Protein AF-A0A7L3PI07-F1 (afdb_monomer_lite)

Foldseek 3Di:
DWDKFKKWKWKWADADPPDDTHTPDTDIDIDTWDWDDPDDPDPVCPPPDTDTDDDDDDDFQADPHDDMDMDIDGPDDDCPVVPPDPDDDDDDDDDDDDDDPPPDPDDPCNLVVVLVVLVVVLVVVVVVVVDDDDPPPLVVLVSQLSVLVSLLSDVVVVVCNVDPDSCPVVVNVVSVVSNVVSVVVNVVVVVVVVVD

InterPro domains:
  IPR009551 Protein wntless [PTHR13449] (121-196)
  IPR047843 Wntless-like, transmembrane domain [PF06664] (135-196)
  IPR053936 Wntless, GOLD domain [PF21883] (1-76)

Radius of gyration: 26.87 Å; chains: 1; bounding box: 52×47×76 Å

Structure (mmCIF, N/CA/C/O backbone):
data_AF-A0A7L3PI07-F1
#
_entry.id   AF-A0A7L3PI07-F1
#
loop_
_atom_site.group_PDB
_atom_site.id
_atom_site.type_symbol
_atom_site.label_atom_id
_atom_site.label_alt_id
_atom_site.label_comp_id
_atom_site.label_asym_id
_atom_site.label_entity_id
_atom_site.label_seq_id
_atom_site.pdbx_PDB_ins_code
_atom_site.Cartn_x
_atom_site.Cartn_y
_atom_site.Cartn_z
_atom_site.occupancy
_atom_site.B_iso_or_equiv
_atom_site.auth_seq_id
_atom_site.auth_comp_id
_atom_site.auth_asym_id
_atom_site.auth_atom_id
_atom_site.pdbx_PDB_model_num
ATOM 1 N N . GLU A 1 1 ? 25.350 6.046 -20.312 1.00 48.38 1 GLU A N 1
ATOM 2 C CA . GLU A 1 1 ? 25.031 6.027 -18.868 1.00 48.38 1 GLU A CA 1
ATOM 3 C C . GLU A 1 1 ? 23.539 6.145 -18.539 1.00 48.38 1 GLU A C 1
ATOM 5 O O . GLU A 1 1 ? 23.208 5.969 -17.382 1.00 48.38 1 GLU A O 1
ATOM 10 N N . ASN A 1 2 ? 22.624 6.315 -19.504 1.00 60.50 2 ASN A N 1
ATOM 11 C CA . ASN A 1 2 ? 21.178 6.253 -19.239 1.00 60.50 2 ASN A CA 1
ATOM 12 C C . ASN A 1 2 ? 20.525 5.219 -20.164 1.00 60.50 2 ASN A C 1
ATOM 14 O O . ASN A 1 2 ? 19.976 5.578 -21.201 1.00 60.50 2 ASN A O 1
ATOM 18 N N . ALA A 1 3 ? 20.663 3.932 -19.834 1.00 73.69 3 ALA A N 1
ATOM 19 C CA . ALA A 1 3 ? 19.886 2.891 -20.498 1.00 73.69 3 ALA A CA 1
ATOM 20 C C . ALA A 1 3 ? 18.477 2.902 -19.893 1.00 73.69 3 ALA A C 1
ATOM 22 O O . ALA A 1 3 ? 18.320 2.738 -18.684 1.00 73.69 3 ALA A O 1
ATOM 23 N N . GLU A 1 4 ? 17.467 3.142 -20.719 1.00 78.50 4 GLU A N 1
ATOM 24 C CA . GLU A 1 4 ? 16.063 3.049 -20.328 1.00 78.50 4 GLU A CA 1
ATOM 25 C C . GLU A 1 4 ? 15.482 1.763 -20.900 1.00 78.50 4 GLU A C 1
ATOM 27 O O . GLU A 1 4 ? 15.742 1.410 -22.049 1.00 78.50 4 GLU A O 1
ATOM 32 N N . ILE A 1 5 ? 14.731 1.042 -20.078 1.00 79.88 5 ILE A N 1
ATOM 33 C CA . ILE A 1 5 ? 14.012 -0.162 -20.465 1.00 79.88 5 ILE A CA 1
ATOM 34 C C . ILE A 1 5 ? 12.518 0.127 -20.383 1.00 79.88 5 ILE A C 1
ATOM 36 O O . ILE A 1 5 ? 12.036 0.661 -19.383 1.00 79.88 5 ILE A O 1
ATOM 40 N N . THR A 1 6 ? 11.796 -0.209 -21.445 1.00 83.12 6 THR A N 1
ATOM 41 C CA . THR A 1 6 ? 10.334 -0.184 -21.459 1.00 83.12 6 THR A CA 1
ATOM 42 C C . THR A 1 6 ? 9.837 -1.567 -21.071 1.00 83.12 6 THR A C 1
ATOM 44 O O . THR A 1 6 ? 10.186 -2.558 -21.714 1.00 83.12 6 THR A O 1
ATOM 47 N N . LEU A 1 7 ? 9.048 -1.626 -20.006 1.00 83.62 7 LEU A N 1
ATOM 48 C CA . LEU A 1 7 ? 8.398 -2.829 -19.511 1.00 83.62 7 LEU A CA 1
ATOM 49 C C . LEU A 1 7 ? 6.904 -2.697 -19.780 1.00 83.62 7 LEU A C 1
ATOM 51 O O . LEU A 1 7 ? 6.271 -1.753 -19.321 1.00 83.62 7 LEU A O 1
ATOM 55 N N . ASP A 1 8 ? 6.361 -3.639 -20.535 1.00 86.56 8 ASP A N 1
ATOM 56 C CA . ASP A 1 8 ? 4.930 -3.794 -20.753 1.00 86.56 8 ASP A CA 1
ATOM 57 C C . ASP A 1 8 ? 4.446 -4.934 -19.853 1.00 86.56 8 ASP A C 1
ATOM 59 O O . ASP A 1 8 ? 4.793 -6.099 -20.063 1.00 86.56 8 ASP A O 1
ATOM 63 N N . VAL A 1 9 ? 3.753 -4.583 -18.772 1.00 88.62 9 VAL A N 1
ATOM 64 C CA . VAL A 1 9 ? 3.406 -5.501 -17.688 1.00 88.62 9 VAL A CA 1
ATOM 65 C C . VAL A 1 9 ? 1.898 -5.645 -17.603 1.00 88.62 9 VAL A C 1
ATOM 67 O O . VAL A 1 9 ? 1.172 -4.657 -17.516 1.00 88.62 9 VAL A O 1
ATOM 70 N N . SER A 1 10 ? 1.427 -6.888 -17.551 1.00 89.56 10 SER A N 1
ATOM 71 C CA . SER A 1 10 ? 0.022 -7.212 -17.302 1.00 89.56 10 SER A CA 1
ATOM 72 C C . SER A 1 10 ? -0.088 -8.154 -16.107 1.00 89.56 10 SER A C 1
ATOM 74 O O . SER A 1 10 ? 0.565 -9.199 -16.074 1.00 89.56 10 SER A O 1
ATOM 76 N N . LEU A 1 11 ? -0.916 -7.788 -15.133 1.00 89.38 11 LEU A N 1
ATOM 77 C CA . LEU A 1 11 ? -1.266 -8.603 -13.977 1.00 89.38 11 LEU A CA 1
ATOM 78 C C . LEU A 1 11 ? -2.692 -9.121 -14.152 1.00 89.38 11 LEU A C 1
ATOM 80 O O . LEU A 1 11 ? -3.626 -8.335 -14.309 1.00 89.38 11 LEU A O 1
ATOM 84 N N . ALA A 1 12 ? -2.861 -10.432 -14.046 1.00 90.12 12 ALA A N 1
ATOM 85 C CA . ALA A 1 12 ? -4.157 -11.088 -14.027 1.00 90.12 12 ALA A CA 1
ATOM 86 C C . ALA A 1 12 ? -4.298 -11.996 -12.803 1.00 90.12 12 ALA A C 1
ATOM 88 O O . ALA A 1 12 ? -3.302 -12.441 -12.230 1.00 90.12 12 ALA A O 1
ATOM 89 N N . TYR A 1 13 ? -5.532 -12.286 -12.409 1.00 90.06 13 TYR A N 1
ATOM 90 C CA . TYR A 1 13 ? -5.848 -13.168 -11.293 1.00 90.06 13 TYR A CA 1
ATOM 91 C C . TYR A 1 13 ? -6.834 -14.252 -11.682 1.00 90.06 13 TYR A C 1
ATOM 93 O O . TYR A 1 13 ? -7.489 -14.194 -12.727 1.00 90.06 13 TYR A O 1
ATOM 101 N N . ARG A 1 14 ? -6.909 -15.260 -10.814 1.00 90.06 14 ARG A N 1
ATOM 102 C CA . ARG A 1 14 ? -7.875 -16.338 -10.916 1.00 90.06 14 ARG A CA 1
ATOM 103 C C . ARG A 1 14 ? -8.036 -17.083 -9.591 1.00 90.06 14 ARG A C 1
ATOM 105 O O . ARG A 1 14 ? -7.051 -17.343 -8.905 1.00 90.06 14 ARG A O 1
ATOM 112 N N . ASP A 1 15 ? -9.256 -17.521 -9.289 1.00 86.69 15 ASP A N 1
ATOM 113 C CA . ASP A 1 15 ? -9.550 -18.286 -8.067 1.00 86.69 15 ASP A CA 1
ATOM 114 C C . ASP A 1 15 ? -9.680 -19.803 -8.270 1.00 86.69 15 ASP A C 1
ATOM 116 O O . ASP A 1 15 ? -9.321 -20.569 -7.372 1.00 86.69 15 ASP A O 1
ATOM 120 N N . ASP A 1 16 ? -10.108 -20.250 -9.456 1.00 88.56 16 ASP A N 1
ATOM 121 C CA . ASP A 1 16 ? -10.243 -21.667 -9.811 1.00 88.56 16 ASP A CA 1
ATOM 122 C C . ASP A 1 16 ? -9.257 -22.070 -10.909 1.00 88.56 16 ASP A C 1
ATOM 124 O O . ASP A 1 16 ? -8.955 -21.315 -11.823 1.00 88.56 16 ASP A O 1
ATOM 128 N N . THR A 1 17 ? -8.762 -23.306 -10.891 1.00 84.44 17 THR A N 1
ATOM 129 C CA . THR A 1 17 ? -7.761 -23.765 -11.873 1.00 84.44 17 THR A CA 1
ATOM 130 C C . THR A 1 17 ? -8.275 -23.839 -13.315 1.00 84.44 17 THR A C 1
ATOM 132 O O . THR A 1 17 ? -7.463 -23.911 -14.243 1.00 84.44 17 THR A O 1
ATOM 135 N N . PHE A 1 18 ? -9.595 -23.801 -13.515 1.00 85.06 18 PHE A N 1
ATOM 136 C CA . PHE A 1 18 ? -10.257 -23.943 -14.816 1.00 85.0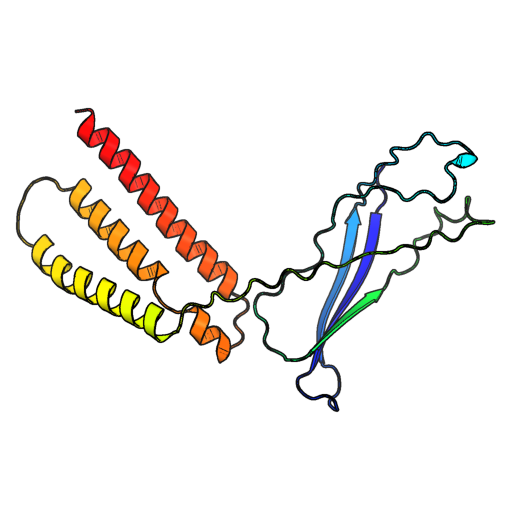6 18 PHE A CA 1
ATOM 137 C C . PHE A 1 18 ? -10.927 -22.667 -15.328 1.00 85.06 18 PHE A C 1
ATOM 139 O O . PHE A 1 18 ? -11.358 -22.656 -16.478 1.00 85.06 18 PHE A O 1
ATOM 146 N N . SER A 1 19 ? -11.037 -21.614 -14.514 1.00 87.56 19 SER A N 1
ATOM 147 C CA . SER A 1 19 ? -11.603 -20.352 -14.988 1.00 87.56 19 SER A CA 1
ATOM 148 C C . SER A 1 19 ? -10.624 -19.605 -15.899 1.00 87.56 19 SER A C 1
ATOM 150 O O . SER A 1 19 ? -9.429 -19.927 -15.982 1.00 87.56 19 SER A O 1
ATOM 152 N N . GLU A 1 20 ? -11.151 -18.633 -16.636 1.00 90.69 20 GLU A N 1
ATOM 153 C CA . GLU A 1 20 ? -10.339 -17.704 -17.416 1.00 90.69 20 GLU A CA 1
ATOM 154 C C . GLU A 1 20 ? -9.624 -16.716 -16.483 1.00 90.69 20 GLU A C 1
ATOM 156 O O . GLU A 1 20 ? -10.043 -16.497 -15.346 1.00 90.69 20 GLU A O 1
ATOM 161 N N . TRP A 1 21 ? -8.498 -16.176 -16.948 1.00 90.88 21 TRP A N 1
ATOM 162 C CA . TRP A 1 21 ? -7.745 -15.164 -16.213 1.00 90.88 21 TRP A CA 1
ATOM 163 C C . TRP A 1 21 ? -8.420 -13.807 -16.377 1.00 90.88 21 TRP A C 1
ATOM 165 O O . TRP A 1 21 ? -8.681 -13.391 -17.505 1.00 90.88 21 TRP A O 1
ATOM 175 N N . GLU A 1 22 ? -8.648 -13.108 -15.272 1.00 90.88 22 GLU A N 1
ATOM 176 C CA . GLU A 1 22 ? -9.193 -11.754 -15.285 1.00 90.88 22 GLU A CA 1
ATOM 177 C C . GLU A 1 22 ? -8.072 -10.742 -15.049 1.00 90.88 22 GLU A C 1
ATOM 179 O O . GLU A 1 22 ? -7.265 -10.886 -14.131 1.00 90.88 22 GLU A O 1
ATOM 184 N N . GLU A 1 23 ? -7.975 -9.735 -15.910 1.00 88.25 23 GLU A N 1
ATOM 185 C CA . GLU A 1 23 ? -6.921 -8.728 -15.828 1.00 88.25 23 GLU A CA 1
ATOM 186 C C . GLU A 1 23 ? -7.215 -7.720 -14.706 1.00 88.25 23 GLU A C 1
ATOM 188 O O . GLU A 1 23 ? -8.258 -7.072 -14.704 1.00 88.25 23 GLU A O 1
ATOM 193 N N . ILE A 1 24 ? -6.278 -7.570 -13.763 1.00 87.44 24 ILE A N 1
ATOM 194 C CA . ILE A 1 24 ? -6.348 -6.567 -12.687 1.00 87.44 24 ILE A CA 1
ATOM 195 C C . ILE A 1 24 ? -5.848 -5.225 -13.204 1.00 87.44 24 ILE A C 1
ATOM 197 O O . ILE A 1 24 ? -6.451 -4.179 -12.966 1.00 87.44 24 ILE A O 1
ATOM 201 N N . ALA A 1 25 ? -4.676 -5.253 -13.838 1.00 87.69 25 ALA A N 1
ATOM 202 C CA . ALA A 1 25 ? -3.960 -4.057 -14.230 1.00 87.69 25 ALA A CA 1
ATOM 203 C C . ALA A 1 25 ? -3.005 -4.349 -15.383 1.00 87.69 25 ALA A C 1
ATOM 205 O O . ALA A 1 25 ? -2.300 -5.359 -15.392 1.00 87.69 25 ALA A O 1
ATOM 206 N N . HIS A 1 26 ? -2.922 -3.397 -16.301 1.00 91.19 26 HIS A N 1
ATOM 207 C CA . HIS A 1 26 ? -1.952 -3.379 -17.379 1.00 91.19 26 HIS A CA 1
ATOM 208 C C . HIS A 1 26 ? -1.299 -2.004 -17.428 1.00 91.19 26 HIS A C 1
ATOM 210 O O . HIS A 1 26 ? -1.981 -0.977 -17.495 1.00 91.19 26 HIS A O 1
ATOM 216 N N . ALA A 1 27 ? 0.029 -1.978 -17.409 1.00 87.81 27 ALA A N 1
ATOM 217 C CA . ALA A 1 27 ? 0.800 -0.749 -17.423 1.00 87.81 27 ALA A CA 1
ATOM 218 C C . ALA A 1 27 ? 2.064 -0.904 -18.268 1.00 87.81 27 ALA A C 1
ATOM 220 O O . ALA A 1 27 ? 2.772 -1.906 -18.190 1.00 87.81 27 ALA A O 1
ATOM 221 N N . ILE A 1 28 ? 2.357 0.141 -19.040 1.00 87.81 28 ILE A N 1
ATOM 222 C CA . ILE A 1 28 ? 3.614 0.275 -19.769 1.00 87.81 28 ILE A CA 1
ATOM 223 C C . ILE A 1 28 ? 4.448 1.311 -19.029 1.00 87.81 28 ILE A C 1
ATOM 225 O O . ILE A 1 28 ? 4.092 2.490 -18.985 1.00 87.81 28 ILE A O 1
ATOM 229 N N . GLU A 1 29 ? 5.557 0.871 -18.449 1.00 84.62 29 GLU A N 1
ATOM 230 C CA . GLU A 1 29 ? 6.436 1.716 -17.655 1.00 84.62 29 GLU A CA 1
ATOM 231 C C . GLU A 1 29 ? 7.850 1.762 -18.224 1.00 84.62 29 GLU A C 1
ATOM 233 O O . GLU A 1 29 ? 8.443 0.747 -18.585 1.00 84.62 29 GLU A O 1
ATOM 238 N N . ASN A 1 30 ? 8.427 2.961 -18.237 1.00 84.25 30 ASN A N 1
ATOM 239 C CA . ASN A 1 30 ? 9.824 3.166 -18.592 1.00 84.25 30 ASN A CA 1
ATOM 240 C C . ASN A 1 30 ? 10.650 3.293 -17.315 1.00 84.25 30 ASN A C 1
ATOM 242 O O . ASN A 1 30 ? 10.384 4.155 -16.473 1.00 84.25 30 ASN A O 1
ATOM 246 N N . ARG A 1 31 ? 11.672 2.451 -17.169 1.00 82.75 31 ARG A N 1
ATOM 247 C CA . ARG A 1 31 ? 12.558 2.445 -16.003 1.00 82.75 31 ARG A CA 1
ATOM 248 C C . ARG A 1 31 ? 14.010 2.626 -16.436 1.00 82.75 31 ARG A C 1
ATOM 250 O O . ARG A 1 31 ? 14.429 2.156 -17.488 1.00 82.75 31 ARG A O 1
ATOM 257 N N . LYS A 1 32 ? 14.795 3.324 -15.618 1.00 83.50 32 LYS A N 1
ATOM 258 C CA . LYS A 1 32 ? 16.227 3.547 -15.862 1.00 83.50 32 LYS A CA 1
ATOM 259 C C . LYS A 1 32 ? 17.034 2.408 -15.254 1.00 83.50 32 LYS A C 1
ATOM 261 O O . LYS A 1 32 ? 16.861 2.094 -14.080 1.00 83.50 32 LYS A O 1
ATOM 266 N N . LEU A 1 33 ? 17.931 1.824 -16.039 1.00 80.69 33 LEU A N 1
ATOM 267 C CA . LEU A 1 33 ? 18.861 0.797 -15.592 1.00 80.69 33 LEU A CA 1
ATOM 268 C C . LEU A 1 33 ? 20.153 1.450 -15.109 1.00 80.69 33 LEU A C 1
ATOM 270 O O . LEU A 1 33 ? 20.873 2.091 -15.879 1.00 80.69 33 LEU A O 1
ATOM 274 N N . LYS A 1 34 ? 20.459 1.248 -13.828 1.00 83.44 34 LYS A N 1
ATOM 275 C CA . LYS A 1 34 ? 21.735 1.633 -13.232 1.00 83.44 34 LYS A CA 1
ATOM 276 C C . LYS A 1 34 ? 22.582 0.382 -13.051 1.00 83.44 34 LYS A C 1
ATOM 278 O O . LYS A 1 34 ? 22.453 -0.338 -12.067 1.00 83.44 34 LYS A O 1
ATOM 283 N N . CYS A 1 35 ? 23.414 0.124 -14.052 1.00 82.75 35 CYS A N 1
ATOM 284 C CA . CYS A 1 35 ? 24.270 -1.049 -14.115 1.00 82.75 35 CYS A CA 1
ATOM 285 C C . CYS A 1 35 ? 25.735 -0.634 -14.143 1.00 82.75 35 CYS A C 1
ATOM 287 O O . CYS A 1 35 ? 26.127 0.262 -14.894 1.00 82.75 35 CYS A O 1
ATOM 289 N N . THR A 1 36 ? 26.549 -1.317 -13.351 1.00 84.06 36 THR A N 1
ATOM 290 C CA . THR A 1 36 ? 27.995 -1.144 -13.309 1.00 84.06 36 THR A CA 1
ATOM 291 C C . THR A 1 36 ? 28.674 -2.414 -13.801 1.00 84.06 36 THR A C 1
ATOM 293 O O . THR A 1 36 ? 28.220 -3.532 -13.561 1.00 84.06 36 THR A O 1
ATOM 296 N N . PHE A 1 37 ? 29.756 -2.245 -14.555 1.00 83.94 37 PHE A N 1
ATOM 297 C CA . PHE A 1 37 ? 30.593 -3.361 -14.973 1.00 83.94 37 PHE A CA 1
ATOM 298 C C . PHE A 1 37 ? 31.889 -3.289 -14.181 1.00 83.94 37 PHE A C 1
ATOM 300 O O . PHE A 1 37 ? 32.720 -2.415 -14.419 1.00 83.94 37 PHE A O 1
ATOM 307 N N . SER A 1 38 ? 32.024 -4.176 -13.201 1.00 80.06 38 SER A N 1
ATOM 308 C CA . SER A 1 38 ? 33.162 -4.210 -12.278 1.00 80.06 38 SER A CA 1
ATOM 309 C C . SER A 1 38 ? 34.434 -4.785 -12.909 1.00 80.06 38 SER A C 1
ATOM 311 O O . SER A 1 38 ? 35.532 -4.555 -12.409 1.00 80.06 38 SER A O 1
ATOM 313 N N . SER A 1 39 ? 34.308 -5.532 -14.010 1.00 80.38 39 SER A N 1
ATOM 314 C CA . SER A 1 39 ? 35.442 -6.159 -14.693 1.00 80.38 39 SER A CA 1
ATOM 315 C C . SER A 1 39 ? 36.088 -5.218 -15.724 1.00 80.38 39 SER A C 1
ATOM 317 O O . SER A 1 39 ? 35.405 -4.389 -16.325 1.00 80.38 39 SER A O 1
ATOM 319 N N . PRO A 1 40 ? 37.403 -5.331 -15.977 1.00 80.44 40 PRO A N 1
ATOM 320 C CA . PRO A 1 40 ? 38.026 -4.622 -17.089 1.00 80.44 40 PRO A CA 1
ATOM 321 C C . PRO A 1 40 ? 37.437 -5.134 -18.408 1.00 80.44 40 PRO A C 1
ATOM 323 O O . PRO A 1 40 ? 37.229 -6.333 -18.557 1.00 80.44 40 PRO A O 1
ATOM 326 N N . LYS A 1 41 ? 37.170 -4.231 -19.359 1.00 79.06 41 LYS A N 1
ATOM 327 C CA . LYS A 1 41 ? 36.607 -4.554 -20.682 1.00 79.06 41 LYS A CA 1
ATOM 328 C C . LYS A 1 41 ? 37.665 -5.220 -21.575 1.00 79.06 41 LYS A C 1
ATOM 330 O O . LYS A 1 41 ? 38.204 -4.587 -22.479 1.00 79.06 41 LYS A O 1
ATOM 335 N N . THR A 1 42 ? 38.011 -6.467 -21.278 1.00 81.88 42 THR A N 1
ATOM 336 C CA . THR A 1 42 ? 38.944 -7.300 -22.055 1.00 81.88 42 THR A CA 1
ATOM 337 C C . THR A 1 42 ? 38.203 -8.455 -22.728 1.00 81.88 42 THR A C 1
ATOM 339 O O . THR A 1 42 ? 37.107 -8.817 -22.305 1.00 81.88 42 THR A O 1
ATOM 342 N N . LEU A 1 43 ? 38.809 -9.073 -23.745 1.00 73.56 43 LEU A N 1
ATOM 343 C CA . LEU A 1 43 ? 38.233 -10.231 -24.449 1.00 73.56 43 LEU A CA 1
ATOM 344 C C . LEU A 1 43 ? 37.933 -11.413 -23.495 1.00 73.56 43 LEU A C 1
ATOM 346 O O . LEU A 1 43 ? 36.970 -12.141 -23.681 1.00 73.56 43 LEU A O 1
ATOM 350 N N . GLU A 1 44 ? 38.707 -11.565 -22.414 1.00 72.31 44 GLU A N 1
ATOM 351 C CA . GLU A 1 44 ? 38.482 -12.585 -21.369 1.00 72.31 44 GLU A CA 1
ATOM 352 C C . GLU A 1 44 ? 37.264 -12.301 -20.469 1.00 72.31 44 GLU A C 1
ATOM 354 O O . GLU A 1 44 ? 36.833 -13.155 -19.692 1.00 72.31 44 GLU A O 1
ATOM 359 N N . SER A 1 45 ? 36.738 -11.076 -20.520 1.00 65.81 45 SER A N 1
ATOM 360 C CA . SER A 1 45 ? 35.579 -10.636 -19.740 1.00 65.81 45 SER A CA 1
ATOM 361 C C . SER A 1 45 ? 34.264 -10.706 -20.524 1.00 65.81 45 SER A C 1
ATOM 363 O O . SER A 1 45 ? 33.208 -10.406 -19.962 1.00 65.81 45 SER A O 1
ATOM 365 N N . GLU A 1 46 ? 34.311 -11.119 -21.795 1.00 71.50 46 GLU A N 1
ATOM 366 C CA . GLU A 1 46 ? 33.119 -11.362 -22.605 1.00 71.50 46 GLU A CA 1
ATOM 367 C C . GLU A 1 46 ? 32.265 -12.473 -21.974 1.00 71.50 46 GLU A C 1
ATOM 369 O O . GLU A 1 46 ? 32.757 -13.530 -21.584 1.00 71.50 46 GLU A O 1
ATOM 374 N N . GLY A 1 47 ? 30.967 -12.203 -21.812 1.00 71.50 47 GLY A N 1
ATOM 375 C CA . GLY A 1 47 ? 30.020 -13.106 -21.149 1.00 71.50 47 GLY A CA 1
ATOM 376 C C . GLY A 1 47 ? 29.841 -12.882 -19.643 1.00 71.50 47 GLY A C 1
ATOM 377 O O . GLY A 1 47 ? 28.980 -13.524 -19.042 1.00 71.50 47 GLY A O 1
ATOM 378 N N . ARG A 1 48 ? 30.587 -11.961 -19.014 1.00 76.62 48 ARG A N 1
ATOM 379 C CA . ARG A 1 48 ? 30.326 -11.569 -17.618 1.00 76.62 48 ARG A CA 1
ATOM 380 C C . ARG A 1 48 ? 29.072 -10.703 -17.510 1.00 76.62 48 ARG A C 1
ATOM 382 O O . ARG A 1 48 ? 28.790 -9.875 -18.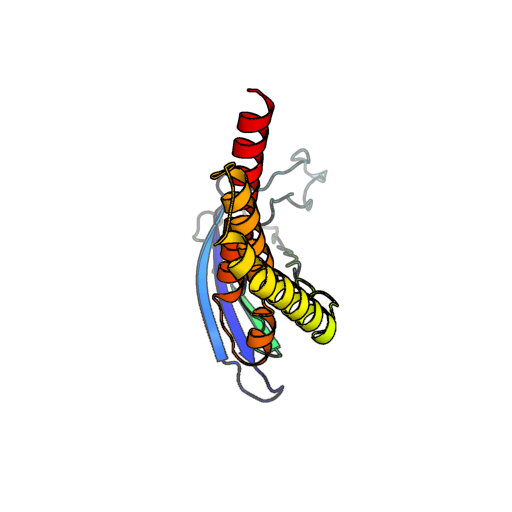374 1.00 76.62 48 ARG A O 1
ATOM 389 N N . HIS A 1 49 ? 28.333 -10.8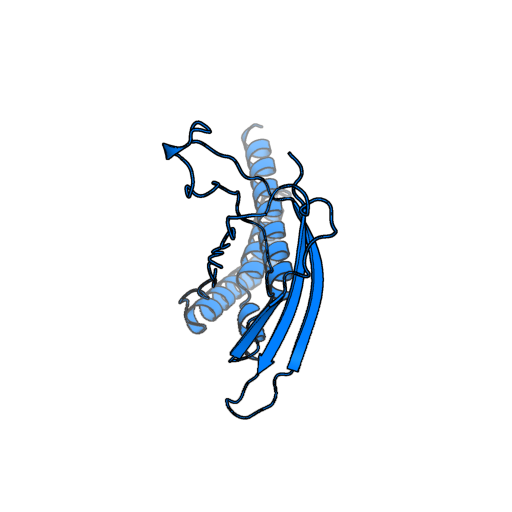84 -16.420 1.00 76.94 49 HIS A N 1
ATOM 390 C CA . HIS A 1 49 ? 27.116 -10.126 -16.154 1.00 76.94 49 HIS A CA 1
ATOM 391 C C . HIS A 1 49 ? 27.425 -8.708 -15.673 1.00 76.94 49 HIS A C 1
ATOM 393 O O . HIS A 1 49 ? 28.419 -8.463 -14.987 1.00 76.94 49 HIS A O 1
ATOM 399 N N . TYR A 1 50 ? 26.539 -7.784 -16.031 1.00 78.69 50 TYR A N 1
ATOM 400 C CA . TYR A 1 50 ? 26.492 -6.469 -15.412 1.00 78.69 50 TYR A CA 1
ATOM 401 C C . TYR A 1 50 ? 25.886 -6.588 -14.017 1.00 78.69 50 TYR A C 1
ATOM 403 O O . TYR A 1 50 ? 24.925 -7.333 -13.824 1.00 78.69 50 TYR A O 1
ATOM 411 N N . ASP A 1 51 ? 26.441 -5.840 -13.071 1.00 81.75 51 ASP A N 1
ATOM 412 C CA . ASP A 1 51 ? 25.887 -5.716 -11.730 1.00 81.75 51 ASP A CA 1
ATOM 413 C C . ASP A 1 51 ? 24.929 -4.521 -11.715 1.00 81.75 51 ASP A C 1
ATOM 415 O O . ASP A 1 51 ? 25.353 -3.379 -11.923 1.00 81.75 51 ASP A O 1
ATOM 419 N N . CYS A 1 52 ? 23.631 -4.789 -11.585 1.00 81.94 52 CYS A N 1
ATOM 420 C CA . CYS A 1 52 ? 22.572 -3.789 -11.698 1.00 81.94 52 CYS A CA 1
ATOM 421 C C . CYS A 1 52 ? 21.823 -3.638 -10.375 1.00 81.94 52 CYS A C 1
ATOM 423 O O . CYS A 1 52 ? 21.492 -4.631 -9.728 1.00 81.94 52 CYS A O 1
ATOM 425 N N . ASP A 1 53 ? 21.489 -2.394 -10.026 1.00 84.75 53 ASP A N 1
ATOM 426 C CA . ASP A 1 53 ? 20.627 -2.096 -8.880 1.00 84.75 53 ASP A CA 1
ATOM 427 C C . ASP A 1 53 ? 19.219 -2.698 -9.091 1.00 84.75 53 ASP A C 1
ATOM 429 O O . ASP A 1 53 ? 18.717 -2.760 -10.218 1.00 84.75 53 ASP A O 1
ATOM 433 N N . PHE A 1 54 ? 18.561 -3.122 -8.004 1.00 80.19 54 PHE A N 1
ATOM 434 C CA . PHE A 1 54 ? 17.191 -3.643 -8.060 1.00 80.19 54 PHE A CA 1
ATOM 435 C C . PHE A 1 54 ? 16.207 -2.584 -8.570 1.00 80.19 54 PHE A C 1
ATOM 437 O O . PHE A 1 54 ? 16.256 -1.420 -8.168 1.00 80.19 54 PHE A O 1
ATOM 444 N N . LEU A 1 55 ? 15.270 -3.010 -9.419 1.00 81.44 55 LEU A N 1
ATOM 445 C CA . LEU A 1 55 ? 14.204 -2.156 -9.927 1.00 81.44 55 LEU A CA 1
ATOM 446 C C . LEU A 1 55 ? 12.913 -2.410 -9.140 1.00 81.44 55 LEU A C 1
ATOM 448 O O . LEU A 1 55 ? 12.481 -3.563 -9.066 1.00 81.44 55 LEU A O 1
ATOM 452 N N . PRO A 1 56 ? 12.268 -1.369 -8.582 1.00 78.81 56 PRO A N 1
ATOM 453 C CA . PRO A 1 56 ? 10.949 -1.522 -7.985 1.00 78.81 56 PRO A CA 1
ATOM 454 C C . PRO A 1 56 ? 9.950 -1.877 -9.090 1.00 78.81 56 PRO A C 1
ATOM 456 O O . PRO A 1 56 ? 9.810 -1.127 -10.057 1.00 78.81 56 PRO A O 1
ATOM 459 N N . PHE A 1 57 ? 9.304 -3.036 -8.955 1.00 76.81 57 PHE A N 1
ATOM 460 C CA . PHE A 1 57 ? 8.408 -3.583 -9.972 1.00 76.81 57 PHE A CA 1
ATOM 461 C C . PHE A 1 57 ? 6.947 -3.272 -9.652 1.00 76.81 57 PHE A C 1
ATOM 463 O O . PHE A 1 57 ? 6.344 -2.424 -10.301 1.00 76.81 57 PHE A O 1
ATOM 470 N N . MET A 1 58 ? 6.394 -3.903 -8.616 1.00 77.62 58 MET A N 1
ATOM 471 C CA . MET A 1 58 ? 5.046 -3.618 -8.138 1.00 77.62 58 MET A CA 1
ATOM 472 C C . MET A 1 58 ? 4.885 -3.998 -6.669 1.00 77.62 58 MET A C 1
ATOM 474 O O . MET A 1 58 ? 5.588 -4.876 -6.171 1.00 77.62 58 MET A O 1
ATOM 478 N N . GLU A 1 59 ? 3.923 -3.364 -6.010 1.00 76.94 59 GLU A N 1
ATOM 479 C CA . GLU A 1 59 ? 3.480 -3.689 -4.658 1.00 76.94 59 GLU A CA 1
ATOM 480 C C . GLU A 1 59 ? 1.953 -3.787 -4.675 1.00 76.94 59 GLU A C 1
ATOM 482 O O . GLU A 1 59 ? 1.276 -2.903 -5.204 1.00 76.94 59 GLU A O 1
ATOM 487 N N . ILE A 1 60 ? 1.410 -4.887 -4.153 1.00 78.94 60 ILE A N 1
ATOM 488 C CA . ILE A 1 60 ? -0.033 -5.142 -4.135 1.00 78.94 60 ILE A CA 1
ATOM 489 C C . ILE A 1 60 ? -0.528 -5.003 -2.697 1.00 78.94 60 ILE A C 1
ATOM 491 O O . ILE A 1 60 ? 0.065 -5.554 -1.773 1.00 78.94 60 IL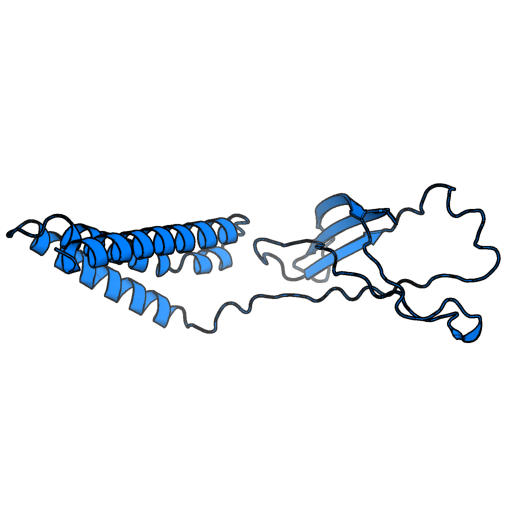E A O 1
ATOM 495 N N . GLY A 1 61 ? -1.628 -4.265 -2.528 1.00 67.81 61 GLY A N 1
ATOM 496 C CA . GLY A 1 61 ? -2.150 -3.884 -1.216 1.00 67.81 61 GLY A CA 1
ATOM 497 C C . GLY A 1 61 ? -2.771 -5.019 -0.389 1.00 67.81 61 GLY A C 1
ATOM 498 O O . GLY A 1 61 ? -2.822 -4.952 0.838 1.00 67.81 61 GLY A O 1
ATOM 499 N N . SER A 1 62 ? -3.271 -6.054 -1.060 1.00 71.69 62 SER A N 1
ATOM 500 C CA . SER A 1 62 ? -3.891 -7.226 -0.445 1.00 71.69 62 SER A CA 1
ATOM 501 C C . SER A 1 62 ? -3.800 -8.424 -1.389 1.00 71.69 62 SER A C 1
ATOM 503 O O . SER A 1 62 ? -3.832 -8.274 -2.612 1.00 71.69 62 SER A O 1
ATOM 505 N N . VAL A 1 63 ? -3.695 -9.626 -0.820 1.00 77.75 63 VAL A N 1
ATOM 506 C CA . VAL A 1 63 ? -3.713 -10.889 -1.571 1.00 77.75 63 VAL A CA 1
ATOM 507 C C . VAL A 1 63 ? -5.133 -11.447 -1.518 1.00 77.75 63 VAL A C 1
ATOM 509 O O . VAL A 1 63 ? -5.482 -12.206 -0.620 1.00 77.75 63 VAL A O 1
ATOM 512 N N . ALA A 1 64 ? -5.947 -10.990 -2.462 1.00 78.12 64 ALA A N 1
ATOM 513 C CA . ALA A 1 64 ? -7.363 -11.315 -2.610 1.00 78.12 64 ALA A CA 1
ATOM 514 C C . ALA A 1 64 ? -7.617 -12.717 -3.187 1.00 78.12 64 ALA A C 1
ATOM 516 O O . ALA A 1 64 ? -8.521 -13.438 -2.768 1.00 78.12 64 ALA A O 1
ATOM 517 N N . HIS A 1 65 ? -6.796 -13.105 -4.163 1.00 83.56 65 HIS A N 1
ATOM 518 C CA . HIS A 1 65 ? -7.042 -14.258 -5.022 1.00 83.56 65 HIS A CA 1
ATOM 519 C C . HIS A 1 65 ? -6.023 -15.363 -4.789 1.00 83.56 65 HIS A C 1
ATOM 521 O O . HIS A 1 65 ? -4.922 -15.141 -4.282 1.00 83.56 65 HIS A O 1
ATOM 527 N N . LYS A 1 66 ? -6.377 -16.587 -5.181 1.00 81.88 66 LYS A N 1
ATOM 528 C CA . LYS A 1 66 ? -5.487 -17.745 -4.987 1.00 81.88 66 LYS A CA 1
ATOM 529 C C . LYS A 1 66 ? -4.336 -17.789 -5.984 1.00 81.88 66 LYS A C 1
ATOM 531 O O . LYS A 1 66 ? -3.246 -18.237 -5.631 1.00 81.88 66 LYS A O 1
ATOM 536 N N . TYR A 1 67 ? -4.579 -17.372 -7.224 1.00 86.81 67 TYR A N 1
ATOM 537 C CA . TYR A 1 67 ? -3.594 -17.430 -8.296 1.00 86.81 67 TYR A CA 1
ATOM 538 C C . TYR A 1 67 ? -3.449 -16.075 -8.976 1.00 86.81 67 TYR A C 1
ATOM 540 O O . TYR A 1 67 ? -4.435 -15.436 -9.336 1.00 86.81 67 TYR A O 1
ATOM 548 N N . TYR A 1 68 ? -2.198 -15.693 -9.219 1.00 87.94 68 TYR A N 1
ATOM 549 C CA . TYR A 1 68 ? -1.826 -14.491 -9.952 1.00 87.94 68 TYR A CA 1
ATOM 550 C C . TYR A 1 68 ? -0.928 -14.867 -11.129 1.00 87.94 68 TYR A C 1
ATOM 552 O O . TYR A 1 68 ? -0.048 -15.720 -11.008 1.00 87.94 68 TYR A O 1
ATOM 560 N N . LEU A 1 69 ? -1.158 -14.230 -12.271 1.00 87.12 69 LEU A N 1
ATOM 561 C CA . LEU A 1 69 ? -0.345 -14.342 -13.470 1.00 87.12 69 LEU A CA 1
ATOM 562 C C . LEU A 1 69 ? 0.250 -12.972 -13.776 1.00 87.12 69 LEU A C 1
ATOM 564 O O . LEU A 1 69 ? -0.477 -12.006 -13.992 1.00 87.12 69 LEU A O 1
ATOM 568 N N . ILE A 1 70 ? 1.577 -12.909 -13.827 1.00 87.56 70 ILE A N 1
ATOM 569 C CA . ILE A 1 70 ? 2.315 -11.708 -14.210 1.00 87.56 70 ILE A CA 1
ATOM 570 C C . ILE A 1 70 ? 2.923 -11.967 -15.583 1.00 87.56 70 ILE A C 1
ATOM 572 O O . ILE A 1 70 ? 3.768 -12.848 -15.743 1.00 87.56 70 ILE A O 1
ATOM 576 N N . ASN A 1 71 ? 2.493 -11.201 -16.578 1.00 86.00 71 ASN A N 1
ATOM 577 C CA . ASN A 1 71 ? 3.082 -11.206 -17.906 1.00 86.00 71 ASN A CA 1
ATOM 578 C C . ASN A 1 71 ? 3.991 -9.987 -18.054 1.00 86.00 71 ASN A C 1
ATOM 580 O O . ASN A 1 71 ? 3.531 -8.860 -17.899 1.00 86.00 71 ASN A O 1
ATOM 584 N N . ILE A 1 72 ? 5.268 -10.212 -18.359 1.00 83.25 72 ILE A N 1
ATOM 585 C CA . ILE A 1 72 ? 6.244 -9.144 -18.587 1.00 83.25 72 ILE A CA 1
ATOM 586 C C . ILE A 1 72 ? 6.706 -9.248 -20.030 1.00 83.25 72 ILE A C 1
ATOM 588 O O . ILE A 1 72 ? 7.405 -10.187 -20.414 1.00 83.25 72 ILE A O 1
ATOM 592 N N . ARG A 1 73 ? 6.316 -8.270 -20.835 1.00 81.38 73 ARG A N 1
ATOM 593 C CA . ARG A 1 73 ? 6.767 -8.107 -22.208 1.00 81.38 73 ARG A CA 1
ATOM 594 C C . ARG A 1 73 ? 7.798 -6.995 -22.262 1.00 81.38 73 ARG A C 1
ATOM 596 O O . ARG A 1 73 ? 7.656 -5.939 -21.656 1.00 81.38 73 ARG A O 1
ATOM 603 N N . LEU A 1 74 ? 8.852 -7.250 -23.021 1.00 81.50 74 LEU A N 1
ATOM 604 C CA . LEU A 1 74 ? 9.848 -6.250 -23.361 1.00 81.50 74 LEU A CA 1
ATOM 605 C C . LEU A 1 74 ? 9.624 -5.894 -24.829 1.00 81.50 74 LEU A C 1
ATOM 607 O O . LEU A 1 74 ? 10.150 -6.599 -25.698 1.00 81.50 74 LEU A O 1
ATOM 611 N N . PRO A 1 75 ? 8.796 -4.879 -25.141 1.00 72.06 75 PRO A N 1
ATOM 612 C CA . PRO A 1 75 ? 8.656 -4.423 -26.513 1.00 72.06 75 PRO A CA 1
ATOM 613 C C . PRO A 1 75 ? 10.037 -3.971 -26.989 1.00 72.06 75 PRO A C 1
ATOM 615 O O . PRO A 1 75 ? 10.677 -3.115 -26.379 1.00 72.06 75 PRO A O 1
ATOM 618 N N . SER A 1 76 ? 10.535 -4.632 -28.034 1.00 56.53 76 SER A N 1
ATOM 619 C CA . SER A 1 76 ? 11.885 -4.440 -28.552 1.00 56.53 76 SER A CA 1
ATOM 620 C C . SER A 1 76 ? 12.181 -2.959 -28.773 1.00 56.53 76 SER A C 1
ATOM 622 O O . SER A 1 76 ? 11.435 -2.257 -29.457 1.00 56.53 76 SER A O 1
ATOM 624 N N . PHE A 1 77 ? 13.290 -2.529 -28.184 1.00 49.41 77 PHE A N 1
ATOM 625 C CA . PHE A 1 77 ? 13.846 -1.188 -28.238 1.00 49.41 77 PHE A CA 1
ATOM 626 C C . PHE A 1 77 ? 13.954 -0.660 -29.683 1.00 49.41 77 PHE A C 1
ATOM 628 O O . PHE A 1 77 ? 14.276 -1.397 -30.617 1.00 49.41 77 PHE A O 1
ATOM 635 N N . SER A 1 78 ? 13.698 0.637 -29.850 1.00 38.44 78 SER A N 1
ATOM 636 C CA . SER A 1 78 ? 13.885 1.413 -31.081 1.00 38.44 78 SER A CA 1
ATOM 637 C C . SER A 1 78 ? 15.357 1.372 -31.574 1.00 38.44 78 SER A C 1
ATOM 639 O O . SER A 1 78 ? 16.262 1.015 -30.819 1.00 38.44 78 SER A O 1
ATOM 641 N N . PRO A 1 79 ? 15.649 1.697 -32.853 1.00 38.53 79 PRO A N 1
ATOM 642 C CA . PRO A 1 79 ? 16.783 1.161 -33.629 1.00 38.53 79 PRO A CA 1
ATOM 643 C C . PRO A 1 79 ? 18.185 1.699 -33.272 1.00 38.53 79 PRO A C 1
ATOM 645 O O . PRO A 1 79 ? 19.128 1.509 -34.035 1.00 38.53 79 PRO A O 1
ATOM 648 N N . LEU A 1 80 ? 18.377 2.323 -32.108 1.00 40.16 80 LEU A N 1
ATOM 649 C CA . LEU A 1 80 ? 19.699 2.759 -31.627 1.00 40.16 80 LEU A CA 1
ATOM 650 C C . LEU A 1 80 ? 20.586 1.606 -31.123 1.00 40.16 80 LEU A C 1
ATOM 652 O O . LEU A 1 80 ? 21.750 1.822 -30.805 1.00 40.16 80 LEU A O 1
ATOM 656 N N . PHE A 1 81 ? 20.057 0.380 -31.093 1.00 38.50 81 PHE A N 1
ATOM 657 C CA . PHE A 1 81 ? 20.801 -0.850 -30.796 1.00 38.50 81 PHE A CA 1
ATOM 658 C C . PHE A 1 81 ? 21.148 -1.668 -32.056 1.00 38.50 81 PHE A C 1
ATOM 660 O O . PHE A 1 81 ? 21.645 -2.788 -31.955 1.00 38.50 81 PHE A O 1
ATOM 667 N N . HIS A 1 82 ? 20.878 -1.129 -33.253 1.00 34.25 82 HIS A N 1
ATOM 668 C CA . HIS A 1 82 ? 21.085 -1.839 -34.520 1.00 34.25 82 HIS A CA 1
ATOM 669 C C . HIS A 1 82 ? 22.536 -1.772 -35.044 1.00 34.25 82 HIS A C 1
ATOM 671 O O . HIS A 1 82 ? 22.842 -2.392 -36.059 1.00 34.25 82 HIS A O 1
ATOM 677 N N . GLU A 1 83 ? 23.460 -1.075 -34.371 1.00 35.25 83 GLU A N 1
ATOM 678 C CA . GLU A 1 83 ? 24.865 -1.023 -34.819 1.00 35.25 83 GLU A CA 1
ATOM 679 C C . GLU A 1 83 ? 25.843 -1.928 -34.053 1.00 35.25 83 GLU A C 1
ATOM 681 O O . GLU A 1 83 ? 26.993 -2.037 -34.470 1.00 35.25 83 GLU A O 1
ATOM 686 N N . THR A 1 84 ? 25.431 -2.656 -33.006 1.00 35.31 84 THR A N 1
ATOM 687 C CA . THR A 1 84 ? 26.378 -3.503 -32.238 1.00 35.31 84 THR A CA 1
ATOM 688 C C . THR A 1 84 ? 26.001 -4.971 -32.075 1.00 35.31 84 THR A C 1
ATOM 690 O O . THR A 1 84 ? 26.703 -5.689 -31.372 1.00 35.31 84 THR A O 1
ATOM 693 N N . HIS A 1 85 ? 24.969 -5.475 -32.752 1.00 37.09 85 HIS A N 1
ATOM 694 C CA . HIS A 1 85 ? 24.598 -6.892 -32.655 1.00 37.09 85 HIS A CA 1
ATOM 695 C C . HIS A 1 85 ? 24.591 -7.585 -34.015 1.00 37.09 85 HIS A C 1
ATOM 697 O O . HIS A 1 85 ? 23.539 -7.865 -34.582 1.00 37.09 85 HIS A O 1
ATOM 703 N N . ARG A 1 86 ? 25.789 -7.914 -34.519 1.00 34.59 86 ARG A N 1
ATOM 704 C CA . ARG A 1 86 ? 25.929 -9.004 -35.496 1.00 34.59 86 ARG A CA 1
ATOM 705 C C . ARG A 1 86 ? 26.144 -10.361 -34.825 1.00 34.59 86 ARG A C 1
ATOM 707 O O . ARG A 1 86 ? 25.722 -11.353 -35.396 1.00 34.59 86 ARG A O 1
ATOM 714 N N . GLU A 1 87 ? 26.695 -10.435 -33.615 1.00 36.62 87 GLU A N 1
ATOM 715 C CA . GLU A 1 87 ? 26.907 -11.705 -32.907 1.00 36.62 87 GLU A CA 1
ATOM 716 C C . GLU A 1 87 ? 26.898 -11.448 -31.393 1.00 36.62 87 GLU A C 1
ATOM 718 O O . GLU A 1 87 ? 27.721 -10.692 -30.894 1.00 36.62 87 GLU A O 1
ATOM 723 N N . GLY A 1 88 ? 25.950 -12.029 -30.653 1.00 33.16 88 GLY A N 1
ATOM 724 C CA . GLY A 1 88 ? 25.954 -11.991 -29.184 1.00 33.16 88 GLY A CA 1
ATOM 725 C C . GLY A 1 88 ? 24.593 -11.658 -28.592 1.00 33.16 88 GLY A C 1
ATOM 726 O O . GLY A 1 88 ? 24.315 -10.514 -28.266 1.00 33.16 88 GLY A O 1
ATOM 727 N N . GLY A 1 89 ? 23.709 -12.644 -28.454 1.00 33.28 89 GLY A N 1
ATOM 728 C CA . GLY A 1 89 ? 22.452 -12.450 -27.732 1.00 33.28 89 GLY A CA 1
ATOM 729 C C . GLY A 1 89 ? 22.720 -12.194 -26.246 1.00 33.28 89 GLY A C 1
ATOM 730 O O . GLY A 1 89 ? 23.153 -13.098 -25.534 1.00 33.28 89 GLY A O 1
ATOM 731 N N . ALA A 1 90 ? 22.449 -10.981 -25.761 1.00 42.34 90 ALA A N 1
ATOM 732 C CA . ALA A 1 90 ? 22.409 -10.711 -24.329 1.00 42.34 90 ALA A CA 1
ATOM 733 C C . ALA A 1 90 ? 21.156 -11.383 -23.745 1.00 42.34 90 ALA A C 1
ATOM 735 O O . ALA A 1 90 ? 20.032 -10.935 -23.966 1.00 42.34 90 ALA A O 1
ATOM 736 N N . THR A 1 91 ? 21.343 -12.501 -23.041 1.00 36.34 91 THR A N 1
ATOM 737 C CA . THR A 1 91 ? 20.255 -13.180 -22.325 1.00 36.34 91 THR A CA 1
ATOM 738 C C . THR A 1 91 ? 20.078 -12.509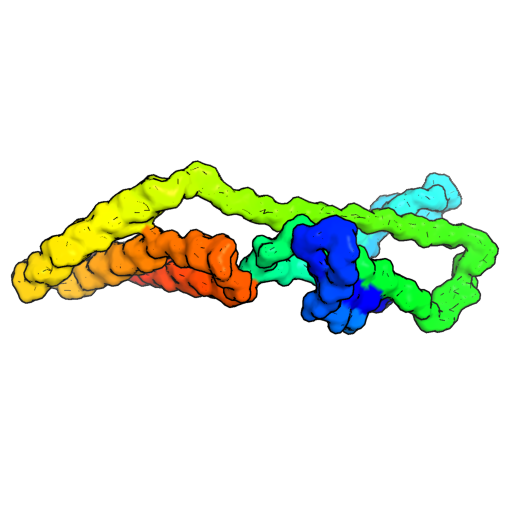 -20.968 1.00 36.34 91 THR A C 1
ATOM 740 O O . THR A 1 91 ? 20.949 -12.609 -20.104 1.00 36.34 91 THR A O 1
ATOM 743 N N . TRP A 1 92 ? 18.957 -11.817 -20.777 1.00 46.72 92 TRP A N 1
ATOM 744 C CA . TRP A 1 92 ? 18.601 -11.202 -19.500 1.00 46.72 92 TRP A CA 1
ATOM 745 C C . TRP A 1 92 ? 17.977 -12.253 -18.578 1.00 46.72 92 TRP A C 1
ATOM 747 O O . TRP A 1 92 ? 17.004 -12.909 -18.945 1.00 46.72 92 TRP A O 1
ATOM 757 N N . ARG A 1 93 ? 18.533 -12.422 -17.375 1.00 41.47 93 ARG A N 1
ATOM 758 C CA . ARG A 1 93 ? 17.955 -13.255 -16.314 1.00 41.47 93 ARG A CA 1
ATOM 759 C C . ARG A 1 93 ? 17.597 -12.347 -15.143 1.00 41.47 93 ARG A C 1
ATOM 761 O O . ARG A 1 93 ? 18.472 -11.970 -14.373 1.00 41.47 93 ARG A O 1
ATOM 768 N N . GLY A 1 94 ? 16.324 -11.976 -15.050 1.00 47.44 94 GLY A N 1
ATOM 769 C CA . GLY A 1 94 ? 15.772 -11.291 -13.885 1.00 47.44 94 GLY A CA 1
ATOM 770 C C . GLY A 1 94 ? 15.244 -12.314 -12.885 1.00 47.44 94 GLY A C 1
ATOM 771 O O . GLY A 1 94 ? 14.509 -13.222 -13.266 1.00 47.44 94 GLY A O 1
ATOM 772 N N . SER A 1 95 ? 15.622 -12.172 -11.621 1.00 43.34 95 SER A N 1
ATOM 773 C CA . SER A 1 95 ? 14.971 -12.866 -10.511 1.00 43.34 95 SER A CA 1
ATOM 774 C C . SER A 1 95 ? 14.000 -11.876 -9.879 1.00 43.34 95 SER A C 1
ATOM 776 O O . SER A 1 95 ? 14.427 -10.784 -9.510 1.00 43.34 95 SER A O 1
ATOM 778 N N . VAL A 1 96 ? 12.720 -12.231 -9.763 1.00 53.94 96 VAL A N 1
ATOM 779 C CA . VAL A 1 96 ? 11.736 -11.431 -9.019 1.00 53.94 96 VAL A CA 1
ATOM 780 C C . VAL A 1 96 ? 11.640 -12.031 -7.617 1.00 53.94 96 VAL A C 1
ATOM 782 O O . VAL A 1 96 ? 11.053 -13.102 -7.471 1.00 53.94 96 VAL A O 1
ATOM 785 N N . PRO A 1 97 ? 12.276 -11.436 -6.591 1.00 49.00 97 PRO A N 1
ATOM 786 C CA . PRO A 1 97 ? 12.099 -11.902 -5.225 1.00 49.00 97 PRO A CA 1
ATOM 787 C C . PRO A 1 97 ? 10.681 -11.564 -4.755 1.00 49.00 97 PRO A C 1
ATOM 789 O O . PRO A 1 97 ? 10.280 -10.402 -4.745 1.00 49.00 97 PRO A O 1
ATOM 792 N N . GLU A 1 98 ? 9.924 -12.582 -4.357 1.00 49.84 98 GLU A N 1
ATOM 793 C CA . GLU A 1 98 ? 8.614 -12.410 -3.730 1.00 49.84 98 GLU A CA 1
ATOM 794 C C . GLU A 1 98 ? 8.809 -12.031 -2.258 1.00 49.84 98 GLU A C 1
ATOM 796 O O . GLU A 1 98 ? 9.271 -12.830 -1.442 1.00 49.84 98 GLU A O 1
ATOM 801 N N . GLY A 1 99 ? 8.481 -10.788 -1.912 1.00 49.38 99 GLY A N 1
ATOM 802 C CA . GLY A 1 99 ? 8.439 -10.320 -0.531 1.00 49.38 99 GLY A CA 1
ATOM 803 C C . GLY A 1 99 ? 7.036 -10.464 0.042 1.00 49.38 99 GLY A C 1
ATOM 804 O O . GLY A 1 99 ? 6.313 -9.476 0.119 1.00 49.38 99 GLY A O 1
ATOM 805 N N . LEU A 1 100 ? 6.627 -11.674 0.436 1.00 49.16 100 LEU A N 1
ATOM 806 C CA . LEU A 1 100 ? 5.385 -11.840 1.191 1.00 49.16 100 LEU A CA 1
ATOM 807 C C . LEU A 1 100 ? 5.657 -11.486 2.655 1.00 49.16 100 LEU A C 1
ATOM 809 O O . LEU A 1 100 ? 6.402 -12.185 3.344 1.00 49.16 100 LEU A O 1
ATOM 813 N N . VAL A 1 101 ? 5.046 -10.406 3.145 1.00 50.62 101 VAL A N 1
ATOM 814 C CA . VAL A 1 101 ? 4.996 -10.154 4.586 1.00 50.62 101 VAL A CA 1
ATOM 815 C C . VAL A 1 101 ? 4.162 -11.277 5.191 1.00 50.62 101 VAL A C 1
ATOM 817 O O . VAL A 1 101 ? 2.949 -11.329 4.995 1.00 50.62 101 VAL A O 1
ATOM 820 N N . ALA A 1 102 ? 4.818 -12.206 5.889 1.00 45.22 102 ALA A N 1
ATOM 821 C CA . ALA A 1 102 ? 4.129 -13.204 6.689 1.00 45.22 102 ALA A CA 1
ATOM 822 C C . ALA A 1 102 ? 3.232 -12.452 7.679 1.00 45.22 102 ALA A C 1
ATOM 824 O O . ALA A 1 102 ? 3.734 -11.777 8.581 1.00 45.22 102 ALA A O 1
ATOM 825 N N . GLY A 1 103 ? 1.913 -12.508 7.467 1.00 51.50 103 GLY A N 1
ATOM 826 C CA . GLY A 1 103 ? 0.941 -12.003 8.429 1.00 51.50 103 GLY A CA 1
ATOM 827 C C . GLY A 1 103 ? 1.263 -12.653 9.764 1.00 51.50 103 GLY A C 1
ATOM 828 O O . GLY A 1 103 ? 1.230 -13.876 9.862 1.00 51.50 103 GLY A O 1
ATOM 829 N N . GLY A 1 104 ? 1.707 -11.851 10.734 1.00 51.69 104 GLY A N 1
ATOM 830 C CA . GLY A 1 104 ? 2.313 -12.367 11.955 1.00 51.69 104 GLY A CA 1
ATOM 831 C C . GLY A 1 104 ? 1.439 -13.436 12.607 1.00 51.69 104 GLY A C 1
ATOM 832 O O . GLY A 1 104 ? 0.235 -13.235 12.758 1.00 51.69 104 GLY A O 1
ATOM 833 N N . ASP A 1 105 ? 2.071 -14.534 13.032 1.00 45.75 105 ASP A N 1
ATOM 834 C CA . ASP A 1 105 ? 1.519 -15.705 13.743 1.00 45.75 105 ASP A CA 1
ATOM 835 C C . ASP A 1 105 ? 0.802 -15.380 15.081 1.00 45.75 105 ASP A C 1
ATOM 837 O O . ASP A 1 105 ? 0.618 -16.224 15.961 1.00 45.75 105 ASP A O 1
ATOM 841 N N . THR A 1 106 ? 0.391 -14.137 15.300 1.00 58.59 106 THR A N 1
ATOM 842 C CA . THR A 1 106 ? -0.430 -13.730 16.433 1.00 58.59 106 THR A CA 1
ATOM 843 C C . THR A 1 106 ? -1.865 -14.194 16.233 1.00 58.59 106 THR A C 1
ATOM 845 O O . THR A 1 106 ? -2.616 -13.637 15.436 1.00 58.59 106 THR A O 1
ATOM 848 N N . SER A 1 107 ? -2.261 -15.209 17.008 1.00 63.50 107 SER A N 1
ATOM 849 C CA . SER A 1 107 ? -3.643 -15.696 17.049 1.00 63.50 107 SER A CA 1
ATOM 850 C C . SER A 1 107 ? -4.650 -14.535 17.197 1.00 63.50 107 SER A C 1
ATOM 852 O O . SER A 1 107 ? -4.407 -13.617 17.991 1.00 63.50 107 SER A O 1
ATOM 854 N N . PRO A 1 108 ? -5.807 -14.576 16.508 1.00 69.00 108 PRO A N 1
ATOM 855 C CA . PRO A 1 108 ? -6.806 -13.500 16.562 1.00 69.00 108 PRO A CA 1
ATOM 856 C C . PRO A 1 108 ? -7.281 -13.245 17.992 1.00 69.00 108 PRO A C 1
ATOM 858 O O . PRO A 1 108 ? -7.560 -12.117 18.388 1.00 69.00 108 PRO A O 1
ATOM 861 N N . ILE A 1 109 ? -7.309 -14.310 18.793 1.00 68.62 109 ILE A N 1
ATOM 862 C CA . ILE A 1 109 ? -7.679 -14.294 20.205 1.00 68.62 109 ILE A CA 1
ATOM 863 C C . ILE A 1 109 ? -6.690 -13.449 21.015 1.00 68.62 109 ILE A C 1
ATOM 865 O O . ILE A 1 109 ? -7.120 -12.652 21.844 1.00 68.62 109 ILE A O 1
ATOM 869 N N . ALA A 1 110 ? -5.383 -13.567 20.758 1.00 69.88 110 ALA A N 1
ATOM 870 C CA . ALA A 1 110 ? -4.372 -12.769 21.445 1.00 69.88 110 ALA A CA 1
ATOM 871 C C . ALA A 1 110 ? -4.536 -11.274 21.131 1.00 69.88 110 ALA A C 1
ATOM 873 O O . ALA A 1 110 ? -4.582 -10.463 22.055 1.00 69.88 110 ALA A O 1
ATOM 874 N N . VAL A 1 111 ? -4.724 -10.915 19.856 1.00 73.38 111 VAL A N 1
ATOM 875 C CA . VAL A 1 111 ? -4.898 -9.511 19.440 1.00 73.38 111 VAL A CA 1
ATOM 876 C C . VAL A 1 111 ? -6.192 -8.921 20.008 1.00 73.38 111 VAL A C 1
ATOM 878 O O . VAL A 1 111 ? -6.177 -7.838 20.592 1.00 73.38 111 VAL A O 1
ATOM 881 N N . LEU A 1 112 ? -7.301 -9.663 19.933 1.00 71.12 112 LEU A N 1
ATOM 882 C CA . LEU A 1 112 ? -8.577 -9.254 20.525 1.00 71.12 112 LEU A CA 1
ATOM 883 C C . LEU A 1 112 ? -8.473 -9.112 22.047 1.00 71.12 112 LEU A C 1
ATOM 885 O O . LEU A 1 112 ? -8.992 -8.149 22.604 1.00 71.12 112 LEU A O 1
ATOM 889 N N . SER A 1 113 ? -7.769 -10.022 22.725 1.00 71.06 113 SER A N 1
ATOM 890 C CA . SER A 1 113 ? -7.597 -9.961 24.179 1.00 71.06 113 SER A CA 1
ATOM 891 C C . SER A 1 113 ? -6.764 -8.752 24.625 1.00 71.06 113 SER A C 1
ATOM 893 O O . SER A 1 113 ? -7.152 -8.073 25.577 1.00 71.06 113 SER A O 1
ATOM 895 N N . LEU A 1 114 ? -5.686 -8.409 23.904 1.00 74.38 114 LEU A N 1
ATOM 896 C CA . LEU A 1 114 ? -4.903 -7.195 24.159 1.00 74.38 114 LEU A CA 1
ATOM 897 C C . LEU A 1 114 ? -5.707 -5.926 23.865 1.00 74.38 114 LEU A C 1
ATOM 899 O O . LEU A 1 114 ? -5.611 -4.959 24.624 1.00 74.38 114 LEU A O 1
ATOM 903 N N . SER A 1 115 ? -6.493 -5.920 22.787 1.00 74.69 115 SER A N 1
ATOM 904 C CA . SER A 1 115 ? -7.334 -4.781 22.412 1.00 74.69 115 SER A CA 1
ATOM 905 C C . SER A 1 115 ? -8.416 -4.518 23.467 1.00 74.69 115 SER A C 1
ATOM 907 O O . SER A 1 115 ? -8.560 -3.392 23.943 1.00 74.69 115 SER A O 1
ATOM 909 N N . MET A 1 116 ? -9.097 -5.572 23.933 1.00 72.50 116 MET A N 1
ATOM 910 C CA . MET A 1 116 ? -10.113 -5.495 24.990 1.00 72.50 116 MET A CA 1
ATOM 911 C C . MET A 1 116 ? -9.524 -5.057 26.336 1.00 72.50 116 MET A C 1
ATOM 913 O O . MET A 1 116 ? -10.126 -4.238 27.032 1.00 72.50 116 MET A O 1
ATOM 917 N N . LEU A 1 117 ? -8.333 -5.552 26.695 1.00 76.00 117 LEU A N 1
ATOM 918 C CA . LEU A 1 117 ? -7.632 -5.147 27.916 1.00 76.00 117 LEU A CA 1
ATOM 919 C C . LEU A 1 117 ? -7.225 -3.667 27.867 1.00 76.00 117 LEU A C 1
ATOM 921 O O . LEU A 1 117 ? -7.456 -2.939 28.832 1.00 76.00 117 LEU A O 1
ATOM 925 N N . ASN A 1 118 ? -6.667 -3.209 26.740 1.00 74.12 118 ASN A N 1
ATOM 926 C CA . ASN A 1 118 ? -6.311 -1.803 26.543 1.00 74.12 118 ASN A CA 1
ATOM 927 C C . ASN A 1 118 ? -7.554 -0.910 26.600 1.00 74.12 118 ASN A C 1
ATOM 929 O O . ASN A 1 118 ? -7.576 0.063 27.351 1.00 74.12 118 ASN A O 1
ATOM 933 N N . PHE A 1 119 ? -8.616 -1.259 25.873 1.00 77.00 119 PHE A N 1
ATOM 934 C CA . PHE A 1 119 ? -9.851 -0.481 25.875 1.00 77.00 119 PHE A CA 1
ATOM 935 C C . PHE A 1 119 ? -10.482 -0.402 27.274 1.00 77.00 119 PHE A C 1
ATOM 937 O O . PHE A 1 119 ? -10.842 0.686 27.720 1.00 77.00 119 PHE A O 1
ATOM 944 N N . GLY A 1 120 ? -10.552 -1.520 28.007 1.00 73.75 120 GLY A N 1
ATOM 945 C CA . GLY A 1 120 ? -11.076 -1.560 29.377 1.00 73.75 120 GLY A CA 1
ATOM 946 C C . GLY A 1 120 ? -10.238 -0.756 30.378 1.00 73.75 120 GLY A C 1
ATOM 947 O O . GLY A 1 120 ? -10.793 -0.094 31.259 1.00 73.75 120 GLY A O 1
ATOM 948 N N . PHE A 1 121 ? -8.912 -0.749 30.215 1.00 76.62 121 PHE A N 1
ATOM 949 C CA . PHE A 1 121 ? -8.005 0.086 31.002 1.00 76.62 121 PHE A CA 1
ATOM 950 C C . PHE A 1 121 ? -8.266 1.581 30.752 1.00 76.62 121 PHE A C 1
ATOM 952 O O . PHE A 1 121 ? -8.515 2.329 31.699 1.00 76.62 121 PHE A O 1
ATOM 959 N N . TRP A 1 122 ? -8.315 2.020 29.490 1.00 68.88 122 TRP A N 1
ATOM 960 C CA . TRP A 1 122 ? -8.531 3.434 29.150 1.00 68.88 122 TRP A CA 1
ATOM 961 C C . TRP A 1 122 ? -9.952 3.926 29.450 1.00 68.88 122 TRP A C 1
ATOM 963 O O . TRP A 1 122 ? -10.112 5.046 29.941 1.00 68.88 122 TRP A O 1
ATOM 973 N N . ALA A 1 123 ? -10.977 3.093 29.246 1.00 69.31 123 ALA A N 1
ATOM 974 C CA . ALA A 1 123 ? -12.364 3.403 29.605 1.00 69.31 123 ALA A CA 1
ATOM 975 C C . ALA A 1 123 ? -12.547 3.610 31.119 1.00 69.31 123 ALA A C 1
ATOM 977 O O . ALA A 1 123 ? -13.394 4.397 31.537 1.00 69.31 123 ALA A O 1
ATOM 978 N N . SER A 1 124 ? -11.720 2.950 31.937 1.00 67.25 124 SER A N 1
ATOM 979 C CA . SER A 1 124 ? -11.718 3.099 33.397 1.00 67.25 124 SER A CA 1
ATOM 980 C C . SER A 1 124 ? -10.903 4.312 33.873 1.00 67.25 124 SER A C 1
ATOM 982 O O . SER A 1 124 ? -11.219 4.904 34.902 1.00 67.25 124 SER A O 1
ATOM 984 N N . VAL A 1 125 ? -9.870 4.715 33.123 1.00 67.62 125 VAL A N 1
ATOM 985 C CA . VAL A 1 125 ? -8.991 5.861 33.437 1.00 67.62 125 VAL A CA 1
ATOM 986 C C . VAL A 1 125 ? -9.583 7.205 32.976 1.00 67.62 125 VAL A C 1
ATOM 988 O O . VAL A 1 125 ? -9.360 8.229 33.625 1.00 67.62 125 VAL A O 1
ATOM 991 N N . LEU A 1 126 ? -10.390 7.224 31.908 1.00 67.31 126 LEU A N 1
ATOM 992 C CA . LEU A 1 126 ? -11.009 8.443 31.362 1.00 67.31 126 LEU A CA 1
ATOM 993 C C . LEU A 1 126 ? -11.900 9.210 32.382 1.00 67.31 126 LEU A C 1
ATOM 995 O O . LEU A 1 126 ? -11.755 10.434 32.479 1.00 67.31 126 LEU A O 1
ATOM 999 N N . PRO A 1 127 ? -12.755 8.554 33.197 1.00 61.78 127 PRO A N 1
ATOM 1000 C CA . PRO A 1 127 ? -13.548 9.218 34.240 1.00 61.78 127 PRO A CA 1
ATOM 1001 C C . PRO A 1 127 ? -12.716 9.703 35.440 1.00 61.78 127 PRO A C 1
ATOM 1003 O O . PRO A 1 127 ? -13.095 10.660 36.114 1.00 61.78 127 PRO A O 1
ATOM 1006 N N . LEU A 1 128 ? -11.573 9.062 35.721 1.00 58.47 128 LEU A N 1
ATOM 1007 C CA . LEU A 1 128 ? -10.679 9.444 36.823 1.00 58.47 128 LEU A CA 1
ATOM 1008 C C . LEU A 1 128 ? -9.927 10.749 36.519 1.00 58.47 128 LEU A C 1
ATOM 1010 O O . LEU A 1 128 ? -9.709 11.556 37.419 1.00 58.47 128 LEU A O 1
ATOM 1014 N N . HIS A 1 129 ? -9.593 11.014 35.251 1.00 55.19 129 HIS A N 1
ATOM 1015 C CA . HIS A 1 129 ? -8.887 12.237 34.849 1.00 55.19 129 HIS A CA 1
ATOM 1016 C C . HIS A 1 129 ? -9.797 13.484 34.829 1.00 55.19 129 HIS A C 1
ATOM 1018 O O . HIS A 1 129 ? -9.318 14.620 34.914 1.00 55.19 129 HIS A O 1
ATOM 1024 N N . THR A 1 130 ? -11.121 13.320 34.752 1.00 54.41 130 THR A N 1
ATOM 1025 C CA . THR A 1 130 ? -12.060 14.455 34.829 1.00 54.41 130 THR A CA 1
ATOM 1026 C C . THR A 1 130 ? -12.108 15.072 36.235 1.00 54.41 130 THR A C 1
ATOM 1028 O O . THR A 1 130 ? -12.587 16.194 36.401 1.00 54.41 130 THR A O 1
ATOM 1031 N N . GLY A 1 131 ? -11.546 14.392 37.243 1.00 56.59 131 GLY A N 1
ATOM 1032 C CA . GLY A 1 131 ? -11.442 14.871 38.615 1.00 56.59 131 GLY A CA 1
ATOM 1033 C C . GLY A 1 131 ? -10.005 14.928 39.146 1.00 56.59 131 GLY A C 1
ATOM 1034 O O . GLY A 1 131 ? -9.501 13.933 39.642 1.00 56.59 131 GLY A O 1
ATOM 1035 N N . LYS A 1 132 ? -9.452 16.150 39.230 1.00 46.28 132 LYS A N 1
ATOM 1036 C CA . LYS A 1 132 ? -8.421 16.619 40.198 1.00 46.28 132 LYS A CA 1
ATOM 1037 C C . LYS A 1 132 ? -6.908 16.466 39.845 1.00 46.28 132 LYS A C 1
ATOM 1039 O O . LYS A 1 132 ? -6.329 15.405 40.016 1.00 46.28 132 LYS A O 1
ATOM 1044 N N . ARG A 1 133 ? -6.276 17.648 39.628 1.00 46.25 133 ARG A N 1
ATOM 1045 C CA . ARG A 1 133 ? -4.917 18.156 40.032 1.00 46.25 133 ARG A CA 1
ATOM 1046 C C . ARG A 1 133 ? -3.800 18.402 38.973 1.00 46.25 133 ARG A C 1
ATOM 1048 O O . ARG A 1 133 ? -3.173 17.494 38.452 1.00 46.25 133 ARG A O 1
ATOM 1055 N N . CYS A 1 134 ? -3.524 19.704 38.796 1.00 39.12 134 CYS A N 1
ATOM 1056 C CA . CYS A 1 134 ? -2.283 20.495 38.611 1.00 39.12 134 CYS A CA 1
ATOM 1057 C C . CYS A 1 134 ? -1.089 20.151 37.686 1.00 39.12 134 CYS A C 1
ATOM 1059 O O . CYS A 1 134 ? -0.330 21.086 37.458 1.00 39.12 134 CYS A O 1
ATOM 1061 N N . CYS A 1 135 ? -0.935 18.978 37.061 1.00 45.72 135 CYS A N 1
ATOM 1062 C CA . CYS A 1 135 ? -0.005 18.840 35.910 1.00 45.72 135 CYS A CA 1
ATOM 1063 C C . CYS A 1 135 ? -0.807 18.625 34.626 1.00 45.72 135 CYS A C 1
ATOM 1065 O O . CYS A 1 135 ? -1.115 17.507 34.219 1.00 45.72 135 CYS A O 1
ATOM 1067 N N . PHE A 1 136 ? -1.241 19.732 34.024 1.00 56.41 136 PHE A N 1
ATOM 1068 C CA . PHE A 1 136 ? -2.241 19.720 32.956 1.00 56.41 136 PHE A CA 1
ATOM 1069 C C . PHE A 1 136 ? -1.702 19.192 31.617 1.00 56.41 136 PHE A C 1
ATOM 1071 O O . PHE A 1 136 ? -2.478 18.630 30.849 1.00 56.41 136 PHE A O 1
ATOM 1078 N N . CYS A 1 137 ? -0.401 19.334 31.336 1.00 61.84 137 CYS A N 1
ATOM 1079 C CA . CYS A 1 137 ? 0.183 18.962 30.042 1.00 61.84 137 CYS A CA 1
ATOM 1080 C C . CYS A 1 137 ? 0.587 17.481 29.977 1.00 61.84 137 CYS A C 1
ATOM 1082 O O . CYS A 1 137 ? 0.072 16.762 29.122 1.00 61.84 137 CYS A O 1
ATOM 1084 N N . LEU A 1 138 ? 1.428 16.992 30.897 1.00 70.00 138 LEU A N 1
ATOM 1085 C CA . LEU A 1 138 ? 1.949 15.618 30.849 1.00 70.00 138 LEU A CA 1
ATOM 1086 C C . LEU A 1 138 ? 0.846 14.554 30.923 1.00 70.00 138 LEU A C 1
ATOM 1088 O O . LEU A 1 138 ? 0.809 13.626 30.119 1.00 70.00 138 LEU A O 1
ATOM 1092 N N . SER A 1 139 ? -0.097 14.723 31.854 1.00 69.44 139 SER A N 1
ATOM 1093 C CA . SER A 1 139 ? -1.185 13.765 32.076 1.00 69.44 139 SER A CA 1
ATOM 1094 C C . SER A 1 139 ? -2.106 13.646 30.852 1.00 69.44 139 SER A C 1
ATOM 1096 O O . SER A 1 139 ? -2.537 12.550 30.489 1.00 69.44 139 SER A O 1
ATOM 1098 N N . ARG A 1 140 ? -2.334 14.756 30.135 1.00 72.56 140 ARG A N 1
ATOM 1099 C CA . ARG A 1 140 ? -3.098 14.763 28.876 1.00 72.56 140 ARG A CA 1
ATOM 1100 C C . ARG A 1 140 ? -2.348 14.093 27.729 1.00 72.56 140 ARG A C 1
ATOM 1102 O O . ARG A 1 140 ? -2.972 13.428 26.909 1.00 72.56 140 ARG A O 1
ATOM 1109 N N . VAL A 1 141 ? -1.028 14.251 27.675 1.00 79.44 141 VAL A N 1
ATOM 1110 C CA . VAL A 1 141 ? -0.192 13.670 26.617 1.00 79.44 141 VAL A CA 1
ATOM 1111 C C . VAL A 1 141 ? -0.024 12.164 26.812 1.00 79.44 141 VAL A C 1
ATOM 1113 O O . VAL A 1 141 ? -0.153 11.421 25.845 1.00 79.44 141 VAL A O 1
ATOM 1116 N N . ILE A 1 142 ? 0.157 11.692 28.051 1.00 81.19 142 ILE A N 1
ATOM 1117 C CA . ILE A 1 142 ? 0.184 10.254 28.380 1.00 81.19 142 ILE A CA 1
ATOM 1118 C C . ILE A 1 142 ? -1.159 9.600 28.038 1.00 81.19 142 ILE A C 1
ATOM 1120 O O . ILE A 1 142 ? -1.195 8.507 27.474 1.00 81.19 142 ILE A O 1
ATOM 1124 N N . PHE A 1 143 ? -2.270 10.286 28.318 1.00 79.06 143 PHE A N 1
ATOM 1125 C CA . PHE A 1 143 ? -3.598 9.807 27.946 1.00 79.06 143 PHE A CA 1
ATOM 1126 C C . PHE A 1 143 ? -3.780 9.715 26.422 1.00 79.06 143 PHE A C 1
ATOM 1128 O O . PHE A 1 143 ? -4.254 8.704 25.906 1.00 79.06 143 PHE A O 1
ATOM 1135 N N . ALA A 1 144 ? -3.344 10.736 25.682 1.00 81.06 144 ALA A N 1
ATOM 1136 C CA . ALA A 1 144 ? -3.408 10.735 24.224 1.00 81.06 144 ALA A CA 1
ATOM 1137 C C . ALA A 1 144 ? -2.473 9.681 23.587 1.00 81.06 144 ALA A C 1
ATOM 1139 O O . ALA A 1 144 ? -2.849 9.039 22.605 1.00 81.06 144 ALA A O 1
ATOM 1140 N N . LEU A 1 145 ? -1.296 9.435 24.175 1.00 84.94 145 LEU A N 1
ATOM 1141 C CA . LEU A 1 145 ? -0.395 8.343 23.788 1.00 84.94 145 LEU A CA 1
ATOM 1142 C C . LEU A 1 145 ? -1.065 6.975 23.991 1.00 84.94 145 LEU A C 1
ATOM 1144 O O . LEU A 1 145 ? -0.988 6.101 23.131 1.00 84.94 145 LEU A O 1
ATOM 1148 N N . GLY A 1 146 ? -1.782 6.825 25.100 1.00 81.94 146 GLY A N 1
ATOM 1149 C CA . GLY A 1 146 ? -2.589 5.659 25.426 1.00 81.94 146 GLY A CA 1
ATOM 1150 C C . GLY A 1 146 ? -3.697 5.327 24.436 1.00 81.94 146 GLY A C 1
ATOM 1151 O O . GLY A 1 146 ? -3.845 4.180 24.000 1.00 81.94 146 GLY A O 1
ATOM 1152 N N . ILE A 1 147 ? -4.455 6.351 24.040 1.00 81.19 147 ILE A N 1
ATOM 1153 C CA . ILE A 1 147 ? -5.478 6.228 22.998 1.00 81.19 147 ILE A CA 1
ATOM 1154 C C . ILE A 1 147 ? -4.834 5.809 21.672 1.00 81.19 147 ILE A C 1
ATOM 1156 O O . ILE A 1 147 ? -5.342 4.907 21.010 1.00 81.19 147 ILE A O 1
ATOM 1160 N N . SER A 1 148 ? -3.692 6.401 21.311 1.00 83.69 148 SER A N 1
ATOM 1161 C CA . SER A 1 148 ? -2.965 6.050 20.086 1.00 83.69 148 SER A CA 1
ATOM 1162 C C . SER A 1 148 ? -2.467 4.595 20.092 1.00 83.69 148 SER A C 1
ATOM 1164 O O . SER A 1 148 ? -2.637 3.870 19.111 1.00 83.69 148 SER A O 1
ATOM 1166 N N . MET A 1 149 ? -1.961 4.108 21.232 1.00 81.81 149 MET A N 1
ATOM 1167 C CA . MET A 1 149 ? -1.580 2.698 21.395 1.00 81.81 149 MET A CA 1
ATOM 1168 C C . MET A 1 149 ? -2.787 1.758 21.256 1.00 81.81 149 MET A C 1
ATOM 1170 O O . MET A 1 149 ? -2.684 0.680 20.671 1.00 81.81 149 MET A O 1
ATOM 1174 N N . THR A 1 150 ? -3.953 2.168 21.756 1.00 80.31 150 THR A N 1
ATOM 1175 C CA . THR A 1 150 ? -5.197 1.397 21.596 1.00 80.31 150 THR A CA 1
ATOM 1176 C C . THR A 1 150 ? -5.633 1.360 20.133 1.00 80.31 150 THR A C 1
ATOM 1178 O O . THR A 1 150 ? -6.046 0.310 19.655 1.00 80.31 150 THR A O 1
ATOM 1181 N N . PHE A 1 151 ? -5.474 2.472 19.409 1.00 81.88 151 PHE A N 1
ATOM 1182 C CA . PHE A 1 151 ? -5.785 2.571 17.984 1.00 81.88 151 PHE A CA 1
ATOM 1183 C C . PHE A 1 151 ? -4.914 1.633 17.131 1.00 81.88 151 PHE A C 1
ATOM 1185 O O . PHE A 1 151 ? -5.453 0.968 16.250 1.00 81.88 151 PHE A O 1
ATOM 1192 N N . ILE A 1 152 ? -3.612 1.483 17.436 1.00 81.88 152 ILE A N 1
ATOM 1193 C CA . ILE A 1 152 ? -2.735 0.480 16.787 1.00 81.88 152 ILE A CA 1
ATOM 1194 C C . ILE A 1 152 ? -3.216 -0.951 17.016 1.00 81.88 152 ILE A C 1
ATOM 1196 O O . ILE A 1 152 ? -3.183 -1.762 16.096 1.00 81.88 152 ILE A O 1
ATOM 1200 N N . ASN A 1 153 ? -3.675 -1.262 18.225 1.00 78.00 153 ASN A N 1
ATOM 1201 C CA . ASN A 1 153 ? -4.074 -2.617 18.600 1.00 78.00 153 ASN A CA 1
ATOM 1202 C C . ASN A 1 153 ? -5.453 -3.036 18.060 1.00 78.00 153 ASN A C 1
ATOM 1204 O O . ASN A 1 153 ? -5.926 -4.123 18.393 1.00 78.00 153 ASN A O 1
ATOM 1208 N N . ILE A 1 154 ? -6.135 -2.199 17.270 1.00 79.56 154 ILE A N 1
ATOM 1209 C CA . ILE A 1 154 ? -7.381 -2.605 16.615 1.00 79.56 154 ILE A CA 1
ATOM 1210 C C . ILE A 1 154 ? -7.027 -3.597 15.491 1.00 79.56 154 ILE A C 1
ATOM 1212 O O . ILE A 1 154 ? -6.274 -3.210 14.594 1.00 79.56 154 ILE A O 1
ATOM 1216 N N . PRO A 1 155 ? -7.571 -4.835 15.513 1.00 76.38 155 PRO A N 1
ATOM 1217 C CA . PRO A 1 155 ? -7.306 -5.894 14.533 1.00 76.38 155 PRO A CA 1
ATOM 1218 C C . PRO A 1 155 ? -7.990 -5.615 13.182 1.00 76.38 155 PRO A C 1
ATOM 1220 O O . PRO A 1 155 ? -8.822 -6.393 12.720 1.00 76.38 155 PRO A O 1
ATOM 1223 N N . VAL A 1 156 ? -7.689 -4.477 12.557 1.00 76.06 156 VAL A N 1
ATOM 1224 C CA . VAL A 1 156 ? -8.300 -4.058 11.285 1.00 76.06 156 VAL A CA 1
ATOM 1225 C C . VAL A 1 156 ? -7.895 -4.955 10.117 1.00 76.06 156 VAL A C 1
ATOM 1227 O O . VAL A 1 156 ? -8.665 -5.131 9.181 1.00 76.06 156 VAL A O 1
ATOM 1230 N N . GLU A 1 157 ? -6.724 -5.579 10.203 1.00 73.56 157 GLU A N 1
ATOM 1231 C CA . GLU A 1 157 ? -6.155 -6.476 9.197 1.00 73.56 157 GLU A CA 1
ATOM 1232 C C . GLU A 1 157 ? -7.000 -7.743 9.026 1.00 73.56 157 GLU A C 1
ATOM 1234 O O . GLU A 1 157 ? -7.048 -8.327 7.948 1.00 73.56 157 GLU A O 1
ATOM 1239 N N . TRP A 1 158 ? -7.741 -8.140 10.064 1.00 71.50 158 TRP A N 1
ATOM 1240 C CA . TRP A 1 158 ? -8.648 -9.287 10.005 1.00 71.50 158 TRP A CA 1
ATOM 1241 C C . TRP A 1 158 ? -9.861 -9.024 9.111 1.00 71.50 158 TRP A C 1
ATOM 1243 O O . TRP A 1 158 ? -10.400 -9.966 8.532 1.00 71.50 158 TRP A O 1
ATOM 1253 N N . PHE A 1 159 ? -10.268 -7.760 8.937 1.00 72.00 159 PHE A N 1
ATOM 1254 C CA . PHE A 1 159 ? -11.296 -7.418 7.953 1.00 72.00 159 PHE A CA 1
ATOM 1255 C C . PHE A 1 159 ? -10.807 -7.634 6.515 1.00 72.00 159 PHE A C 1
ATOM 1257 O O . PHE A 1 159 ? -11.632 -7.919 5.648 1.00 72.00 159 PHE A O 1
ATOM 1264 N N . SER A 1 160 ? -9.490 -7.611 6.273 1.00 66.75 160 SER A N 1
ATOM 1265 C CA . SER A 1 160 ? -8.915 -7.876 4.949 1.00 66.75 160 SER A CA 1
ATOM 1266 C C . SER A 1 160 ? -9.016 -9.337 4.505 1.00 66.75 160 SER A C 1
ATOM 1268 O O . SER A 1 160 ? -8.771 -9.620 3.340 1.00 66.75 160 SER A O 1
ATOM 1270 N N . ILE A 1 161 ? -9.378 -10.270 5.396 1.00 71.62 161 ILE A N 1
ATOM 1271 C CA . ILE A 1 161 ? -9.634 -11.674 5.025 1.00 71.62 161 ILE A CA 1
ATOM 1272 C C . ILE A 1 161 ? -10.982 -11.811 4.297 1.00 71.62 161 ILE A C 1
ATOM 1274 O O . ILE A 1 161 ? -11.167 -12.731 3.507 1.00 71.62 161 ILE A O 1
ATOM 1278 N N . GLY A 1 162 ? -11.942 -10.926 4.593 1.00 70.69 162 GLY A N 1
ATOM 1279 C CA . GLY A 1 162 ? -13.284 -10.956 4.001 1.00 70.69 162 GLY A CA 1
ATOM 1280 C C . GLY A 1 162 ? -13.531 -9.892 2.932 1.00 70.69 162 GLY A C 1
ATOM 1281 O O . GLY A 1 162 ? -14.463 -10.043 2.147 1.00 70.69 162 GLY A O 1
ATOM 1282 N N . PHE A 1 163 ? -12.733 -8.823 2.911 1.00 75.62 163 PHE A N 1
ATOM 1283 C CA . PHE A 1 163 ? -12.868 -7.722 1.962 1.00 75.62 163 PHE A CA 1
ATOM 1284 C C . PHE A 1 163 ? -11.506 -7.291 1.424 1.00 75.62 163 PHE A C 1
ATOM 1286 O O . PHE A 1 163 ? -10.606 -6.954 2.190 1.00 75.62 163 PHE A O 1
ATOM 1293 N N . ASP A 1 164 ? -11.395 -7.205 0.103 1.00 72.19 164 ASP A N 1
ATOM 1294 C CA . ASP A 1 164 ? -10.176 -6.761 -0.567 1.00 72.19 164 ASP A CA 1
ATOM 1295 C C . ASP A 1 164 ? -10.075 -5.236 -0.552 1.00 72.19 164 ASP A C 1
ATOM 1297 O O . ASP A 1 164 ? -10.593 -4.531 -1.422 1.00 72.19 164 ASP A O 1
ATOM 1301 N N . TRP A 1 165 ? -9.427 -4.698 0.480 1.00 77.44 165 TRP A N 1
ATOM 1302 C CA . TRP A 1 165 ? -9.172 -3.265 0.605 1.00 77.44 165 TRP A CA 1
ATOM 1303 C C . TRP A 1 165 ? -7.711 -2.941 0.308 1.00 77.44 165 TRP A C 1
ATOM 1305 O O . TRP A 1 165 ? -6.828 -3.097 1.148 1.00 77.44 165 TRP A O 1
ATOM 1315 N N . THR A 1 166 ? -7.470 -2.372 -0.872 1.00 75.06 166 THR A N 1
ATOM 1316 C CA . THR A 1 166 ? -6.140 -1.929 -1.325 1.00 75.06 166 THR A CA 1
ATOM 1317 C C . THR A 1 166 ? -5.511 -0.836 -0.447 1.00 75.06 166 THR A C 1
ATOM 1319 O O . THR A 1 166 ? -4.304 -0.624 -0.491 1.00 75.06 166 THR A O 1
ATOM 1322 N N . TRP A 1 167 ? -6.306 -0.156 0.383 1.00 80.19 167 TRP A N 1
ATOM 1323 C CA . TRP A 1 167 ? -5.905 0.937 1.278 1.00 80.19 167 TRP A CA 1
ATOM 1324 C C . TRP A 1 167 ? -5.497 0.454 2.681 1.00 80.19 167 TRP A C 1
ATOM 1326 O O . TRP A 1 167 ? -5.188 1.277 3.544 1.00 80.19 167 TRP A O 1
ATOM 1336 N N . MET A 1 168 ? -5.443 -0.864 2.918 1.00 77.75 168 MET A N 1
ATOM 1337 C CA . MET A 1 168 ? -5.026 -1.433 4.204 1.00 77.75 168 MET A CA 1
ATOM 1338 C C . MET A 1 168 ? -3.588 -1.048 4.586 1.00 77.75 168 MET A C 1
ATOM 1340 O O . MET A 1 168 ? -3.366 -0.649 5.729 1.00 77.75 168 MET A O 1
ATOM 1344 N N . LEU A 1 169 ? -2.628 -1.110 3.652 1.00 78.50 169 LEU A N 1
ATOM 1345 C CA . LEU A 1 169 ? -1.243 -0.695 3.928 1.00 78.50 169 LEU A CA 1
ATOM 1346 C C . LEU A 1 169 ? -1.164 0.778 4.323 1.00 78.50 169 LEU A C 1
ATOM 1348 O O . LEU A 1 169 ? -0.611 1.104 5.370 1.00 78.50 169 LEU A O 1
ATOM 1352 N N . LEU A 1 170 ? -1.818 1.652 3.553 1.00 85.56 170 LEU A N 1
ATOM 1353 C CA . LEU A 1 170 ? -1.873 3.082 3.853 1.00 85.56 170 LEU A CA 1
ATOM 1354 C C . LEU A 1 170 ? -2.471 3.343 5.242 1.00 85.56 170 LEU A C 1
ATOM 1356 O O . LEU A 1 170 ? -1.983 4.185 5.995 1.00 85.56 170 LEU A O 1
ATOM 1360 N N . PHE A 1 171 ? -3.531 2.617 5.601 1.00 84.88 171 PHE A N 1
ATOM 1361 C CA . PHE A 1 171 ? -4.141 2.728 6.920 1.00 84.88 171 PHE A CA 1
ATOM 1362 C C . PHE A 1 171 ? -3.189 2.264 8.036 1.00 84.88 171 PHE A C 1
ATOM 1364 O O . PHE A 1 171 ? -3.102 2.922 9.076 1.00 84.88 171 PHE A O 1
ATOM 1371 N N . GLY A 1 172 ? -2.437 1.182 7.811 1.00 83.69 172 GLY A N 1
ATOM 1372 C CA . GLY A 1 172 ? -1.384 0.707 8.709 1.00 83.69 172 GLY A CA 1
ATOM 1373 C C . GLY A 1 172 ? -0.288 1.751 8.940 1.00 83.69 172 GLY A C 1
ATOM 1374 O O . GLY A 1 172 ? 0.047 2.034 10.096 1.00 83.69 172 GLY A O 1
ATOM 1375 N N . ASP A 1 173 ? 0.191 2.381 7.868 1.00 87.62 173 ASP A N 1
ATOM 1376 C CA . ASP A 1 173 ? 1.219 3.425 7.915 1.00 87.62 173 ASP A CA 1
ATOM 1377 C C . ASP A 1 173 ? 0.737 4.673 8.658 1.00 87.62 173 ASP A C 1
ATOM 1379 O O . ASP A 1 173 ? 1.434 5.195 9.530 1.00 87.62 173 ASP A O 1
ATOM 1383 N N . ILE A 1 174 ? -0.488 5.136 8.380 1.00 90.38 174 ILE A N 1
ATOM 1384 C CA . ILE A 1 174 ? -1.090 6.281 9.079 1.00 90.38 174 ILE A CA 1
ATOM 1385 C C . ILE A 1 174 ? -1.193 5.992 10.580 1.00 90.38 174 ILE A C 1
ATOM 1387 O O . ILE A 1 174 ? -0.857 6.840 11.410 1.00 90.38 174 ILE A O 1
ATOM 1391 N N . ARG A 1 175 ? -1.631 4.785 10.944 1.00 88.38 175 ARG A N 1
ATOM 1392 C CA . ARG A 1 175 ? -1.806 4.358 12.335 1.00 88.38 175 ARG A CA 1
ATOM 1393 C C . ARG A 1 175 ? -0.476 4.346 13.096 1.00 88.38 175 ARG A C 1
ATOM 1395 O O . ARG A 1 175 ? -0.405 4.877 14.205 1.00 88.38 175 ARG A O 1
ATOM 1402 N N . GLN A 1 176 ? 0.583 3.803 12.495 1.00 86.94 176 GLN A N 1
ATOM 1403 C CA . GLN A 1 176 ? 1.935 3.843 13.065 1.00 86.94 176 GLN A CA 1
ATOM 1404 C C . GLN A 1 176 ? 2.490 5.274 13.120 1.00 86.94 176 GLN A C 1
ATOM 1406 O O . GLN A 1 176 ? 3.043 5.685 14.141 1.00 86.94 176 GLN A O 1
ATOM 1411 N N . GLY A 1 177 ? 2.277 6.067 12.069 1.00 92.25 177 GLY A N 1
ATOM 1412 C CA . GLY A 1 177 ? 2.701 7.464 11.996 1.00 92.25 177 GLY A CA 1
ATOM 1413 C C . GLY A 1 177 ? 2.109 8.329 13.111 1.00 92.25 177 GLY A C 1
ATOM 1414 O O . GLY A 1 177 ? 2.839 9.076 13.765 1.00 92.25 177 GLY A O 1
ATOM 1415 N N . ILE A 1 178 ? 0.809 8.186 13.398 1.00 90.12 178 ILE A N 1
ATOM 1416 C CA . ILE A 1 178 ? 0.138 8.896 14.502 1.00 90.12 178 ILE A CA 1
ATOM 1417 C C . ILE A 1 178 ? 0.760 8.516 15.851 1.00 90.12 178 ILE A C 1
ATOM 1419 O O . ILE A 1 178 ? 0.993 9.383 16.696 1.00 90.12 178 ILE A O 1
ATOM 1423 N N . PHE A 1 179 ? 1.062 7.238 16.073 1.00 89.88 179 PHE A N 1
ATOM 1424 C CA . PHE A 1 179 ? 1.719 6.797 17.303 1.00 89.88 179 PHE A CA 1
ATOM 1425 C C . PHE A 1 179 ? 3.119 7.377 17.462 1.00 89.88 179 PHE A C 1
ATOM 1427 O O . PHE A 1 179 ? 3.430 7.907 18.528 1.00 89.88 179 PHE A O 1
ATOM 1434 N N . TYR A 1 180 ? 3.937 7.357 16.409 1.00 91.25 180 TYR A N 1
ATOM 1435 C CA . TYR A 1 180 ? 5.272 7.945 16.463 1.00 91.25 180 TYR A CA 1
ATOM 1436 C C . TYR A 1 180 ? 5.232 9.458 16.706 1.00 91.25 180 TYR A C 1
ATOM 1438 O O . TYR A 1 180 ? 6.007 9.962 17.521 1.00 91.25 180 TYR A O 1
ATOM 1446 N N . ALA A 1 181 ? 4.290 10.180 16.091 1.00 91.31 181 ALA A N 1
ATOM 1447 C CA . ALA A 1 181 ? 4.101 11.612 16.330 1.00 91.31 181 ALA A CA 1
ATOM 1448 C C . ALA A 1 181 ? 3.708 11.918 17.789 1.00 91.31 181 ALA A C 1
ATOM 1450 O O . ALA A 1 181 ? 4.245 12.843 18.409 1.00 91.31 181 ALA A O 1
ATOM 1451 N N . MET A 1 182 ? 2.808 11.118 18.368 1.00 87.88 182 MET A N 1
ATOM 1452 C CA . MET A 1 182 ? 2.403 11.245 19.771 1.00 87.88 182 MET A CA 1
ATOM 1453 C C . MET A 1 182 ? 3.529 10.876 20.741 1.00 87.88 182 MET A C 1
ATOM 1455 O O . MET A 1 182 ? 3.717 11.562 21.746 1.00 87.88 182 MET A O 1
ATOM 1459 N N . LEU A 1 183 ? 4.305 9.834 20.435 1.00 89.75 183 LEU A N 1
ATOM 1460 C CA . LEU A 1 183 ? 5.448 9.407 21.239 1.00 89.75 183 LEU A CA 1
ATOM 1461 C C . LEU A 1 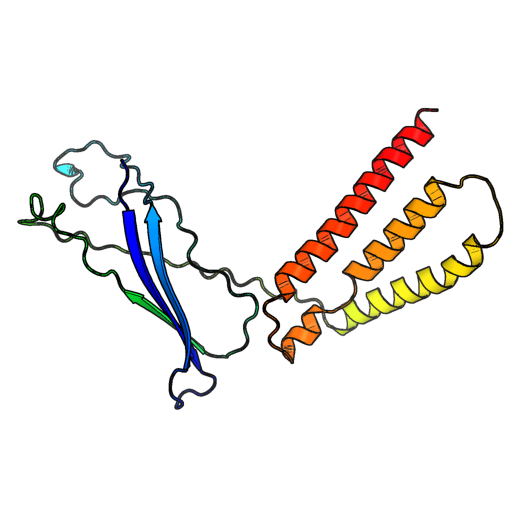183 ? 6.540 10.481 21.250 1.00 89.75 183 LEU A C 1
ATOM 1463 O O . LEU A 1 183 ? 7.043 10.831 22.314 1.00 89.75 183 LEU A O 1
ATOM 1467 N N . LEU A 1 184 ? 6.849 11.075 20.098 1.00 91.56 184 LEU A N 1
ATOM 1468 C CA . LEU A 1 184 ? 7.794 12.188 20.011 1.00 91.56 184 LEU A CA 1
ATOM 1469 C C . LEU A 1 184 ? 7.303 13.414 20.796 1.00 91.56 184 LEU A C 1
ATOM 1471 O O . LEU A 1 184 ? 8.075 14.020 21.538 1.00 91.56 184 LEU A O 1
ATOM 1475 N N . SER A 1 185 ? 6.010 13.738 20.698 1.00 88.44 185 SER A N 1
ATOM 1476 C CA . SER A 1 185 ? 5.399 14.828 21.471 1.00 88.44 185 SER A CA 1
ATOM 1477 C C . SER A 1 185 ? 5.505 14.585 22.981 1.00 88.44 185 SER A C 1
ATOM 1479 O O . SER A 1 185 ? 5.827 15.502 23.735 1.00 88.44 185 SER A O 1
ATOM 1481 N N . PHE A 1 186 ? 5.294 13.339 23.420 1.00 88.50 186 PHE A N 1
ATOM 1482 C CA . PHE A 1 186 ? 5.502 12.917 24.804 1.00 88.50 186 PHE A CA 1
ATOM 1483 C C . PHE A 1 186 ? 6.948 13.134 25.261 1.00 88.50 186 PHE A C 1
ATOM 1485 O O . PHE A 1 186 ? 7.154 13.779 26.286 1.00 88.50 186 PHE A O 1
ATOM 1492 N N . TRP A 1 187 ? 7.939 12.666 24.497 1.00 88.69 187 TRP A N 1
ATOM 1493 C CA . TRP A 1 187 ? 9.354 12.818 24.856 1.00 88.69 187 TRP A CA 1
ATOM 1494 C C . TRP A 1 187 ? 9.784 14.283 24.970 1.00 88.69 187 TRP A C 1
ATOM 1496 O O . TRP A 1 187 ? 10.478 14.640 25.919 1.00 88.69 187 TRP A O 1
ATOM 1506 N N . ILE A 1 188 ? 9.351 15.146 24.046 1.00 88.38 188 ILE A N 1
ATOM 1507 C CA . ILE A 1 188 ? 9.696 16.576 24.079 1.00 88.38 188 ILE A CA 1
ATOM 1508 C C . ILE A 1 188 ? 9.124 17.251 25.329 1.00 88.38 188 ILE A C 1
ATOM 1510 O O . ILE A 1 188 ? 9.839 17.974 26.023 1.00 88.38 188 ILE A O 1
ATOM 1514 N N . ILE A 1 189 ? 7.847 17.008 25.634 1.00 86.88 189 ILE A N 1
ATOM 1515 C CA . ILE A 1 189 ? 7.177 17.618 26.790 1.00 86.88 189 ILE A CA 1
ATOM 1516 C C . ILE A 1 189 ? 7.765 17.072 28.096 1.00 86.88 189 ILE A C 1
ATOM 1518 O O . ILE A 1 189 ? 8.016 17.845 29.015 1.00 86.88 189 ILE A O 1
ATOM 1522 N N . PHE A 1 190 ? 8.059 15.771 28.153 1.00 84.75 190 PHE A N 1
ATOM 1523 C CA . PHE A 1 190 ? 8.687 15.128 29.306 1.00 84.75 190 PHE A CA 1
ATOM 1524 C C . PHE A 1 190 ? 10.073 15.710 29.611 1.00 84.75 190 PHE A C 1
ATOM 1526 O O . PHE A 1 190 ? 10.344 16.087 30.750 1.00 84.75 190 PHE A O 1
ATOM 1533 N N . CYS A 1 191 ? 10.938 15.849 28.600 1.00 86.81 191 CYS A N 1
ATOM 1534 C CA . CYS A 1 191 ? 12.253 16.468 28.772 1.00 86.81 191 CYS A CA 1
ATOM 1535 C C . CYS A 1 191 ? 12.149 17.946 29.179 1.00 86.81 191 CYS A C 1
ATOM 1537 O O . CYS A 1 191 ? 12.920 18.400 30.021 1.00 86.81 191 CYS A O 1
ATOM 1539 N N . GLY A 1 192 ? 11.192 18.689 28.614 1.00 84.31 192 GLY A N 1
ATOM 1540 C CA . GLY A 1 192 ? 10.962 20.092 28.964 1.00 84.31 192 GLY A CA 1
ATOM 1541 C C . GLY A 1 192 ? 10.479 20.290 30.404 1.00 84.31 192 GLY A C 1
ATOM 1542 O O . GLY A 1 192 ? 10.897 21.242 31.056 1.00 84.31 192 GLY A O 1
ATOM 1543 N N . GLU A 1 193 ? 9.640 19.388 30.915 1.00 81.94 193 GLU A N 1
ATOM 1544 C CA . GLU A 1 193 ? 9.136 19.438 32.294 1.00 81.94 193 GLU A CA 1
ATOM 1545 C C . GLU A 1 193 ? 10.193 18.996 33.322 1.00 81.94 193 GLU A C 1
ATOM 1547 O O . GLU A 1 193 ? 10.224 19.538 34.418 1.00 81.94 193 GLU A O 1
ATOM 1552 N N . HIS A 1 194 ? 11.095 18.072 32.967 1.00 76.44 194 HIS A N 1
ATOM 1553 C CA . HIS A 1 194 ? 12.176 17.601 33.850 1.00 76.44 194 HIS A CA 1
ATOM 1554 C C . HIS A 1 194 ? 13.432 18.493 33.886 1.00 76.44 194 HIS A C 1
ATOM 1556 O O . HIS A 1 194 ? 14.294 18.283 34.740 1.00 76.44 194 HIS A O 1
ATOM 1562 N N . MET A 1 195 ? 13.575 19.442 32.955 1.00 73.44 195 MET A N 1
ATOM 1563 C CA . MET A 1 195 ? 14.682 20.412 32.927 1.00 73.44 195 MET A CA 1
ATOM 1564 C C . MET A 1 195 ? 14.376 21.732 33.661 1.00 73.44 195 MET A C 1
ATOM 1566 O O . MET A 1 195 ? 15.287 22.551 33.802 1.00 73.44 195 MET A O 1
ATOM 1570 N N . MET A 1 196 ? 13.131 21.951 34.099 1.00 53.88 196 MET A N 1
ATOM 1571 C CA . MET A 1 196 ? 12.713 23.083 34.944 1.00 53.88 196 MET A CA 1
ATOM 1572 C C . MET A 1 196 ? 12.652 22.680 36.416 1.00 53.88 196 MET A C 1
ATOM 1574 O O . MET A 1 196 ? 12.953 23.557 37.257 1.00 53.88 196 MET A O 1
#

Organism: NCBI:txid269412

Secondary structure (DSSP, 8-state):
--EEEEEEEEEEEESSTTSPPEEEEEEEEEEEE-EE--S--SGGGTTPPPEEPPPP----S---SSEEEEEEE-PPPPGGGTTS-SS--------------------HHHHHHHHHHHHHHHHHHHHHHTS--S-HHHHHHHHHHHHHHHHHTS-GGGGGGTS--TTHHHHHHHHHHHHHHHHHHHHHHHHHHHT-

pLDDT: mean 72.75, std 16.02, range [33.16, 92.25]

Sequence (196 aa):
ENAEITLDVSLAYRDDTFSEWEEIAHAIENRKLKCTFSSPKTLESEGRHYDCDFLPFMEIGSVAHKYYLINIRLPSFSPLFHETHREGGATWRGSVPEGLVAGGDTSPIAVLSLSMLNFGFWASVLPLHTGKRCCFCLSRVIFALGISMTFINIPVEWFSIGFDWTWMLLFGDIRQGIFYAMLLSFWIIFCGEHMM